Protein AF-0000000067715479 (afdb_homodimer)

Radius of gyration: 18.57 Å; Cα contacts (8 Å, |Δi|>4): 507; chains: 2; bounding box: 42×47×39 Å

Foldseek 3Di:
DKWKKKKKKKWKAFPPCQVVLVVLLVVLVVVQCVDPQKDWDDKDPGWDFDDCDPPNVVRQVVQCVLVVNDGRPRITMTIMIIMMMGRDVVCVVVSQVSNQQAPPVDSHGNIRMHMDMDIDDDD/DKWKKKKKKKWKAFPPCQVVLVVLLVVLVVVQCVDPQKDWDDKDPGWDFDDCDPPNVVRQVVQCVLVVNDGRPRITMTIMIIMMMGRDVVCVVVSQVSNQQAPVPDSHGNIRMHMDMDIDDDD

Sequence (246 aa):
MRKTYVFLTQFIVEKGNESNAYNRYRERVQNLLALDGVDVISVSKNLQQAEKAYGWESLSDQYQMEHDGKYPENHILCDVYTVVVLNDIEKFEEAAELLIMDDRDVSVDAFPSRVDAFEQVLFMRKTYVFLTQFIVEKGNESNAYNRYRERVQNLLALDGVDVISVSKNLQQAEKAYGWESLSDQYQMEHDGKYPENHILCDVYTVVVLNDIEKFEEAAELLIMDDRDVSVDAFPSRVDAFEQVLF

Organism: Corynebacterium glutamicum (strain ATCC 13032 / DSM 20300 / JCM 1318 / BCRC 11384 / CCUG 27702 / LMG 3730 / NBRC 12168 / NCIMB 10025 / NRRL B-2784 / 534) (NCBI:txid196627)

Nearest PDB structures (foldseek):
  8ud7-assembly1_1f  TM=6.020E-01  e=3.386E-04  Thermus thermophilus HB8
  6v3b-assembly1_f  TM=5.998E-01  e=4.498E-03  Acinetobacter baumannii AB0057
  3gz7-assembly1_B  TM=5.107E-01  e=2.861E-03  Bordetella bronchiseptica
  8ie2-assembly1_E  TM=4.617E-01  e=2.750E-02  Lactiplantibacillus plantarum WCFS1
  6nf8-assembly1_J  TM=3.425E-01  e=7.254E-02  Bos taurus

Solvent-accessible surface area (backbone atoms only — not comparable to full-atom values): 12840 Å² total; per-residue (Å²): 97,74,45,37,30,44,33,41,30,36,31,40,38,51,72,88,43,59,65,61,53,46,52,52,49,53,51,30,51,52,56,43,52,68,38,84,53,40,43,54,53,28,32,40,68,55,77,34,80,42,69,82,26,64,60,40,63,63,36,43,50,53,44,12,70,60,48,82,62,46,73,66,79,63,42,40,37,30,38,38,44,34,34,35,35,28,52,39,62,86,44,50,65,59,53,51,57,46,59,37,60,46,43,84,87,41,89,60,51,78,23,39,48,46,69,48,74,41,54,38,35,79,98,98,73,44,38,30,45,33,41,29,36,30,40,37,51,70,89,42,59,65,60,54,46,52,52,48,52,51,30,53,53,56,44,52,70,38,84,52,38,44,57,54,28,32,39,70,55,75,34,79,42,68,84,25,64,59,41,64,63,36,44,50,53,43,13,70,61,48,82,62,46,72,66,80,61,42,43,36,31,38,39,46,34,35,34,35,28,50,37,60,86,44,49,65,59,51,51,57,46,58,37,60,43,46,85,87,41,89,59,51,79,23,36,49,44,69,47,76,41,53,38,36,79,99

Secondary structure (DSSP, 8-state):
--EEEEEEEEEEEETT-HHHHHHHHHHHHHHHHTSTTEEEEEEESS-EEE-S-TTHHHHHHHHHHHTTT---TTEEEEEEEEEEEESSGGGHHHHHHHT----TTSSS-SS-EEEEEEEEEE-/--EEEEEEEEEEEETT-HHHHHHHHHHHHHHHHTSTTEEEEEEESS-EEE-S-TTHHHHHHHHHHHTTT---TTEEEEEEEEEEEESSGGGHHHHHHHT----TTSSS-SS-EEEEEEEEEE-

Structure (mmCIF, N/CA/C/O backbone):
data_AF-0000000067715479-model_v1
#
loop_
_entity.id
_entity.type
_entity.pdbx_description
1 polymer 'Uncharacterized protein'
#
loop_
_atom_site.group_PDB
_atom_site.id
_atom_site.type_symbol
_atom_site.label_atom_id
_atom_site.label_alt_id
_atom_site.label_comp_id
_atom_site.label_asym_id
_atom_site.label_entity_id
_atom_site.label_seq_id
_atom_site.pdbx_PDB_ins_code
_atom_site.Cartn_x
_atom_site.Cartn_y
_atom_site.Cartn_z
_atom_site.occupancy
_atom_site.B_iso_or_equiv
_atom_site.auth_seq_id
_atom_site.auth_comp_id
_atom_site.auth_asym_id
_atom_site.auth_atom_id
_atom_site.pdbx_PDB_model_num
ATOM 1 N N . MET A 1 1 ? 19.891 -0.566 13.742 1 80.12 1 MET A N 1
ATOM 2 C CA . MET A 1 1 ? 20.094 -1.279 12.484 1 80.12 1 MET A CA 1
ATOM 3 C C . MET A 1 1 ? 19.266 -0.653 11.367 1 80.12 1 MET A C 1
ATOM 5 O O . MET A 1 1 ? 18.188 -0.106 11.609 1 80.12 1 MET A O 1
ATOM 9 N N . ARG A 1 2 ? 19.719 -0.583 10.211 1 90.44 2 ARG A N 1
ATOM 10 C CA . ARG A 1 2 ? 19.141 0.036 9.023 1 90.44 2 ARG A CA 1
ATOM 11 C C . ARG A 1 2 ? 17.969 -0.788 8.5 1 90.44 2 ARG A C 1
ATOM 13 O O . ARG A 1 2 ? 18.109 -1.988 8.258 1 90.44 2 ARG A O 1
ATOM 20 N N . LYS A 1 3 ? 16.766 -0.219 8.461 1 94.38 3 LYS A N 1
ATOM 21 C CA . LYS A 1 3 ? 15.562 -0.896 7.977 1 94.38 3 LYS A CA 1
ATOM 22 C C . LYS A 1 3 ? 14.836 -0.045 6.938 1 94.38 3 LYS A C 1
ATOM 24 O O . LYS A 1 3 ? 14.82 1.185 7.035 1 94.38 3 LYS A O 1
ATOM 29 N N . THR A 1 4 ? 14.273 -0.74 5.984 1 95.56 4 THR A N 1
ATOM 30 C CA . THR A 1 4 ? 13.461 -0.086 4.965 1 95.56 4 THR A CA 1
ATOM 31 C C . THR A 1 4 ? 11.977 -0.347 5.211 1 95.56 4 THR A C 1
ATOM 33 O O . THR A 1 4 ? 11.586 -1.466 5.547 1 95.56 4 THR A O 1
ATOM 36 N N . TYR A 1 5 ? 11.164 0.7 5.086 1 97.06 5 TYR A N 1
ATOM 37 C CA . TYR A 1 5 ? 9.727 0.599 5.262 1 97.06 5 TYR A CA 1
ATOM 38 C C . TYR A 1 5 ? 8.984 1.223 4.082 1 97.06 5 TYR A C 1
ATOM 40 O O . TYR A 1 5 ? 9.453 2.207 3.502 1 97.06 5 TYR A O 1
ATOM 48 N N . VAL A 1 6 ? 7.93 0.624 3.691 1 97.31 6 VAL A N 1
ATOM 49 C CA . VAL A 1 6 ? 6.891 1.333 2.949 1 97.31 6 VAL A CA 1
ATOM 50 C C . VAL A 1 6 ? 5.816 1.834 3.91 1 97.31 6 VAL A C 1
ATOM 52 O O . VAL A 1 6 ? 5.145 1.038 4.57 1 97.31 6 VAL A O 1
ATOM 55 N N . PHE A 1 7 ? 5.699 3.15 3.998 1 97.12 7 PHE A N 1
ATOM 56 C CA . PHE A 1 7 ? 4.613 3.744 4.77 1 97.12 7 PHE A CA 1
ATOM 57 C C . PHE A 1 7 ? 3.402 4.008 3.881 1 97.12 7 PHE A C 1
ATOM 59 O O . PHE A 1 7 ? 3.531 4.59 2.801 1 97.12 7 PHE A O 1
ATOM 66 N N . LEU A 1 8 ? 2.281 3.551 4.309 1 95.19 8 LEU A N 1
ATOM 67 C CA . LEU A 1 8 ? 1.002 3.91 3.709 1 95.19 8 LEU A CA 1
ATOM 68 C C . LEU A 1 8 ? 0.268 4.934 4.566 1 95.19 8 LEU A C 1
ATOM 70 O O . LEU A 1 8 ? -0.103 4.645 5.707 1 95.19 8 LEU A O 1
ATOM 74 N N . THR A 1 9 ? 0.133 6.133 4.07 1 94.31 9 THR A N 1
ATOM 75 C CA . THR A 1 9 ? -0.728 7.129 4.695 1 94.31 9 THR A CA 1
ATOM 76 C C . THR A 1 9 ? -2.09 7.176 4.008 1 94.31 9 THR A C 1
ATOM 78 O O . THR A 1 9 ? -2.174 7.391 2.797 1 94.31 9 THR A O 1
ATOM 81 N N . GLN A 1 10 ? -3.057 6.949 4.789 1 92.75 10 GLN A N 1
ATOM 82 C CA . GLN A 1 10 ? -4.434 7.059 4.316 1 92.75 10 GLN A CA 1
ATOM 83 C C . GLN A 1 10 ? -5.148 8.234 4.969 1 92.75 10 GLN A C 1
ATOM 85 O O . GLN A 1 10 ? -4.992 8.477 6.168 1 92.75 10 GLN A O 1
ATOM 90 N N . PHE A 1 11 ? -5.902 8.977 4.152 1 92.19 11 PHE A N 1
ATOM 91 C CA . PHE A 1 11 ? -6.664 10.086 4.723 1 92.19 11 PHE A CA 1
ATOM 92 C C . PHE A 1 11 ? -7.852 10.438 3.836 1 92.19 11 PHE A C 1
ATOM 94 O O . PHE A 1 11 ? -7.902 10.039 2.67 1 92.19 11 PHE A O 1
ATOM 101 N N . ILE A 1 12 ? -8.797 11.023 4.375 1 92.38 12 ILE A N 1
ATOM 102 C CA . ILE A 1 12 ? -9.961 11.445 3.607 1 92.38 12 ILE A CA 1
ATOM 103 C C . ILE A 1 12 ? -9.852 12.938 3.295 1 92.38 12 ILE A C 1
ATOM 105 O O . ILE A 1 12 ? -9.367 13.719 4.117 1 92.38 12 ILE A O 1
ATOM 109 N N . VAL A 1 13 ? -10.18 13.234 2.102 1 91.94 13 VAL A N 1
ATOM 110 C CA . VAL A 1 13 ? -10.07 14.602 1.611 1 91.94 13 VAL A CA 1
ATOM 111 C C . VAL A 1 13 ? -11.352 15 0.889 1 91.94 13 VAL A C 1
ATOM 113 O O . VAL A 1 13 ? -11.969 14.188 0.202 1 91.94 13 VAL A O 1
ATOM 116 N N . GLU A 1 14 ? -11.727 16.219 1.155 1 92.12 14 GLU A N 1
ATOM 117 C CA . GLU A 1 14 ? -12.859 16.734 0.39 1 92.12 14 GLU A CA 1
ATOM 118 C C . GLU A 1 14 ? -12.539 16.797 -1.101 1 92.12 14 GLU A C 1
ATOM 120 O O . GLU A 1 14 ? -11.445 17.203 -1.49 1 92.12 14 GLU A O 1
ATOM 125 N N . LYS A 1 15 ? -13.586 16.312 -1.872 1 92.69 15 LYS A N 1
ATOM 126 C CA . LYS A 1 15 ? -13.406 16.344 -3.32 1 92.69 15 LYS A CA 1
ATOM 127 C C . LYS A 1 15 ? -13.031 17.75 -3.793 1 92.69 15 LYS A C 1
ATOM 129 O O . LYS A 1 15 ? -13.656 18.734 -3.391 1 92.69 15 LYS A O 1
ATOM 134 N N . GLY A 1 16 ? -11.945 17.844 -4.609 1 91.75 16 GLY A N 1
ATOM 135 C CA . GLY A 1 16 ? -11.492 19.141 -5.113 1 91.75 16 GLY A CA 1
ATOM 136 C C . GLY A 1 16 ? -10.305 19.688 -4.348 1 91.75 16 GLY A C 1
ATOM 137 O O . GLY A 1 16 ? -9.664 20.641 -4.793 1 91.75 16 GLY A O 1
ATOM 138 N N . ASN A 1 17 ? -9.969 19.156 -3.211 1 92.38 17 ASN A N 1
ATOM 139 C CA . ASN A 1 17 ? -8.867 19.641 -2.383 1 92.38 17 ASN A CA 1
ATOM 140 C C . ASN A 1 17 ? -7.668 18.703 -2.436 1 92.38 17 ASN A C 1
ATOM 142 O O . ASN A 1 17 ? -6.816 18.734 -1.546 1 92.38 17 ASN A O 1
ATOM 146 N N . GLU A 1 18 ? -7.668 17.766 -3.475 1 92.44 18 GLU A N 1
ATOM 147 C CA . GLU A 1 18 ? -6.645 16.734 -3.553 1 92.44 18 GLU A CA 1
ATOM 148 C C . GLU A 1 18 ? -5.254 17.328 -3.727 1 92.44 18 GLU A C 1
ATOM 150 O O . GLU A 1 18 ? -4.289 16.875 -3.107 1 92.44 18 GLU A O 1
ATOM 155 N N . SER A 1 19 ? -5.258 18.359 -4.473 1 92.31 19 SER A N 1
ATOM 156 C CA . SER A 1 19 ? -3.971 18.984 -4.742 1 92.31 19 SER A CA 1
ATOM 157 C C . SER A 1 19 ? -3.393 19.625 -3.48 1 92.31 19 SER A C 1
ATOM 159 O O . SER A 1 19 ? -2.203 19.469 -3.193 1 92.31 19 SER A O 1
ATOM 161 N N . ASN A 1 20 ? -4.219 20.312 -2.787 1 91.06 20 ASN A N 1
ATOM 162 C CA . ASN A 1 20 ? -3.777 20.922 -1.54 1 91.06 20 ASN A CA 1
ATOM 163 C C . ASN A 1 20 ? -3.332 19.875 -0.524 1 91.06 20 ASN A C 1
ATOM 165 O O . ASN A 1 20 ? -2.32 20.062 0.156 1 91.06 20 ASN A O 1
ATOM 169 N N . ALA A 1 21 ? -4.117 18.844 -0.419 1 91.94 21 ALA A N 1
ATOM 170 C CA . ALA A 1 21 ? -3.781 17.766 0.497 1 91.94 21 ALA A CA 1
ATOM 171 C C . ALA A 1 21 ? -2.422 17.156 0.154 1 91.94 21 ALA A C 1
ATOM 173 O O . ALA A 1 21 ? -1.602 16.922 1.042 1 91.94 21 ALA A O 1
ATOM 174 N N . TYR A 1 22 ? -2.191 17 -1.169 1 94.38 22 TYR A N 1
ATOM 175 C CA . TYR A 1 22 ? -0.93 16.406 -1.595 1 94.38 22 TYR A CA 1
ATOM 176 C C . TYR A 1 22 ? 0.24 17.344 -1.293 1 94.38 22 TYR A C 1
ATOM 178 O O . TYR A 1 22 ? 1.308 16.891 -0.872 1 94.38 22 TYR A O 1
ATOM 186 N N . ASN A 1 23 ? 0.057 18.609 -1.477 1 92.75 23 ASN A N 1
ATOM 187 C CA . ASN A 1 23 ? 1.1 19.562 -1.146 1 92.75 23 ASN A CA 1
ATOM 188 C C . ASN A 1 23 ? 1.443 19.531 0.341 1 92.75 23 ASN A C 1
ATOM 190 O O . ASN A 1 23 ? 2.617 19.594 0.712 1 92.75 23 ASN A O 1
ATOM 194 N N . ARG A 1 24 ? 0.443 19.469 1.062 1 90.56 24 ARG A N 1
ATOM 195 C CA . ARG A 1 24 ? 0.664 19.359 2.5 1 90.56 24 ARG A CA 1
ATOM 196 C C . ARG A 1 24 ? 1.447 18.109 2.85 1 90.56 24 ARG A C 1
ATOM 198 O O . ARG A 1 24 ? 2.346 18.141 3.691 1 90.56 24 ARG A O 1
ATOM 205 N N . TYR A 1 25 ? 1.071 17.062 2.234 1 93.94 25 TYR A N 1
ATOM 206 C CA . TYR A 1 25 ? 1.789 15.812 2.486 1 93.94 25 TYR A CA 1
ATOM 207 C C . TYR A 1 25 ? 3.256 15.945 2.092 1 93.94 25 TYR A C 1
ATOM 209 O O . TYR A 1 25 ? 4.141 15.477 2.812 1 93.94 25 TYR A O 1
ATOM 217 N N . ARG A 1 26 ? 3.523 16.547 0.959 1 92.81 26 ARG A N 1
ATOM 218 C CA . ARG A 1 26 ? 4.895 16.719 0.493 1 92.81 26 ARG A CA 1
ATOM 219 C C . ARG A 1 26 ? 5.707 17.547 1.483 1 92.81 26 ARG A C 1
ATOM 221 O O . ARG A 1 26 ? 6.902 17.312 1.668 1 92.81 26 ARG A O 1
ATOM 228 N N . GLU A 1 27 ? 5.055 18.5 2.062 1 90.69 27 GLU A N 1
ATOM 229 C CA . GLU A 1 27 ? 5.723 19.266 3.104 1 90.69 27 GLU A CA 1
ATOM 230 C C . GLU A 1 27 ? 6.105 18.391 4.289 1 90.69 27 GLU A C 1
ATOM 232 O O . GLU A 1 27 ? 7.184 18.547 4.863 1 90.69 27 GLU A O 1
ATOM 237 N N . ARG A 1 28 ? 5.246 17.516 4.629 1 91.5 28 ARG A N 1
ATOM 238 C CA . ARG A 1 28 ? 5.531 16.594 5.719 1 91.5 28 ARG A CA 1
ATOM 239 C C . ARG A 1 28 ? 6.707 15.688 5.371 1 91.5 28 ARG A C 1
ATOM 241 O O . ARG A 1 28 ? 7.555 15.414 6.223 1 91.5 28 ARG A O 1
ATOM 248 N N . VAL A 1 29 ? 6.727 15.234 4.156 1 94.12 29 VAL A N 1
ATOM 249 C CA . VAL A 1 29 ? 7.84 14.414 3.697 1 94.12 29 VAL A CA 1
ATOM 250 C C . VAL A 1 29 ? 9.141 15.203 3.795 1 94.12 29 VAL A C 1
ATOM 252 O O . VAL A 1 29 ? 10.18 14.656 4.168 1 94.12 29 VAL A O 1
ATOM 255 N N . GLN A 1 30 ? 9.094 16.484 3.523 1 92.81 30 GLN A N 1
ATOM 256 C CA . GLN A 1 30 ? 10.273 17.328 3.656 1 92.81 30 GLN A CA 1
ATOM 257 C C . GLN A 1 30 ? 10.742 17.391 5.109 1 92.81 30 GLN A C 1
ATOM 259 O O . GLN A 1 30 ? 11.945 17.359 5.379 1 92.81 30 GLN A O 1
ATOM 264 N N . ASN A 1 31 ? 9.781 17.484 5.988 1 92.38 31 ASN A N 1
ATOM 265 C CA . ASN A 1 31 ? 10.125 17.469 7.406 1 92.38 31 ASN A CA 1
ATOM 266 C C . ASN A 1 31 ? 10.766 16.141 7.812 1 92.38 31 ASN A C 1
ATOM 268 O O . ASN A 1 31 ? 11.664 16.109 8.648 1 92.38 31 ASN A O 1
ATOM 272 N N . LEU A 1 32 ? 10.227 15.086 7.223 1 93.94 32 LEU A N 1
ATOM 273 C CA . LEU A 1 32 ? 10.773 13.758 7.477 1 93.94 32 LEU A CA 1
ATOM 274 C C . LEU A 1 32 ? 12.227 13.68 7.02 1 93.94 32 LEU A C 1
ATOM 276 O O . LEU A 1 32 ? 13.07 13.102 7.715 1 93.94 32 LEU A O 1
ATOM 280 N N . LEU A 1 33 ? 12.555 14.305 5.93 1 91.44 33 LEU A N 1
ATOM 281 C CA . LEU A 1 33 ? 13.891 14.328 5.352 1 91.44 33 LEU A CA 1
ATOM 282 C C . LEU A 1 33 ? 14.875 15.023 6.285 1 91.44 33 LEU A C 1
ATOM 284 O O . LEU A 1 33 ? 16.078 14.758 6.242 1 91.44 33 LEU A O 1
ATOM 288 N N . ALA A 1 34 ? 14.367 15.914 7.105 1 91.06 34 ALA A N 1
ATOM 289 C CA . ALA A 1 34 ? 15.211 16.719 7.988 1 91.06 34 ALA A CA 1
ATOM 290 C C . ALA A 1 34 ? 15.578 15.938 9.25 1 91.06 34 ALA A C 1
ATOM 292 O O . ALA A 1 34 ? 16.453 16.344 10.008 1 91.06 34 ALA A O 1
ATOM 293 N N . LEU A 1 35 ? 14.891 14.828 9.484 1 92.75 35 LEU A N 1
ATOM 294 C CA . LEU A 1 35 ? 15.156 14.016 10.664 1 92.75 35 LEU A CA 1
ATOM 295 C C . LEU A 1 35 ? 16.469 13.234 10.508 1 92.75 35 LEU A C 1
ATOM 297 O O . LEU A 1 35 ? 16.656 12.555 9.5 1 92.75 35 LEU A O 1
ATOM 301 N N . ASP A 1 36 ? 17.234 13.305 11.477 1 92.25 36 ASP A N 1
ATOM 302 C CA . ASP A 1 36 ? 18.484 12.539 11.445 1 92.25 36 ASP A CA 1
ATOM 303 C C . ASP A 1 36 ? 18.203 11.039 11.453 1 92.25 36 ASP A C 1
ATOM 305 O O . ASP A 1 36 ? 17.328 10.57 12.18 1 92.25 36 ASP A O 1
ATOM 309 N N . GLY A 1 37 ? 18.984 10.344 10.594 1 93.25 37 GLY A N 1
ATOM 310 C CA . GLY A 1 37 ? 18.859 8.898 10.578 1 93.25 37 GLY A CA 1
ATOM 311 C C . GLY A 1 37 ? 17.719 8.406 9.703 1 93.25 37 GLY A C 1
ATOM 312 O O . GLY A 1 37 ? 17.375 7.223 9.719 1 93.25 37 GLY A O 1
ATOM 313 N N . VAL A 1 38 ? 17.047 9.359 9.031 1 94.38 38 VAL A N 1
ATOM 314 C CA . VAL A 1 38 ? 15.945 9.008 8.148 1 94.38 38 VAL A CA 1
ATOM 315 C C . VAL A 1 38 ? 16.281 9.398 6.711 1 94.38 38 VAL A C 1
ATOM 317 O O . VAL A 1 38 ? 16.703 10.523 6.445 1 94.38 38 VAL A O 1
ATOM 320 N N . ASP A 1 39 ? 16.156 8.461 5.754 1 94.44 39 ASP A N 1
ATOM 321 C CA . ASP A 1 39 ? 16.281 8.719 4.32 1 94.44 39 ASP A CA 1
ATOM 322 C C . ASP A 1 39 ? 14.984 8.391 3.588 1 94.44 39 ASP A C 1
ATOM 324 O O . ASP A 1 39 ? 14.5 7.258 3.637 1 94.44 39 ASP A O 1
ATOM 328 N N . VAL A 1 40 ? 14.398 9.406 3.004 1 95.19 40 VAL A N 1
ATOM 329 C CA . VAL A 1 40 ? 13.234 9.164 2.154 1 95.19 40 VAL A CA 1
ATOM 330 C C . VAL A 1 40 ? 13.695 8.812 0.74 1 95.19 40 VAL A C 1
ATOM 332 O O . VAL A 1 40 ? 14.367 9.617 0.084 1 95.19 40 VAL A O 1
ATOM 335 N N . ILE A 1 41 ? 13.289 7.645 0.275 1 93.94 41 ILE A N 1
ATOM 336 C CA . ILE A 1 41 ? 13.727 7.172 -1.034 1 93.94 41 ILE A CA 1
ATOM 337 C C . ILE A 1 41 ? 12.773 7.676 -2.111 1 93.94 41 ILE A C 1
ATOM 339 O O . ILE A 1 41 ? 13.203 8.195 -3.145 1 93.94 41 ILE A O 1
ATOM 343 N N . SER A 1 42 ? 11.547 7.531 -1.829 1 94.31 42 SER A N 1
ATOM 344 C CA . SER A 1 42 ? 10.555 7.906 -2.828 1 94.31 42 SER A CA 1
ATOM 345 C C . SER A 1 42 ? 9.18 8.109 -2.195 1 94.31 42 SER A C 1
ATOM 347 O O . SER A 1 42 ? 8.938 7.648 -1.077 1 94.31 42 SER A O 1
ATOM 349 N N . VAL A 1 43 ? 8.32 8.867 -2.863 1 96.44 43 VAL A N 1
ATOM 350 C CA . VAL A 1 43 ? 6.93 9.109 -2.49 1 96.44 43 VAL A CA 1
ATOM 351 C C . VAL A 1 43 ? 6.035 8.984 -3.721 1 96.44 43 VAL A C 1
ATOM 353 O O . VAL A 1 43 ? 6.477 9.242 -4.844 1 96.44 43 VAL A O 1
ATOM 356 N N . SER A 1 44 ? 4.828 8.586 -3.488 1 96.56 44 SER A N 1
ATOM 357 C CA . SER A 1 44 ? 3.881 8.516 -4.598 1 96.56 44 SER A CA 1
ATOM 358 C C . SER A 1 44 ? 3.865 9.82 -5.391 1 96.56 44 SER A C 1
ATOM 360 O O . SER A 1 44 ? 3.873 10.906 -4.812 1 96.56 44 SER A O 1
ATOM 362 N N . LYS A 1 45 ? 3.766 9.672 -6.672 1 94.19 45 LYS A N 1
ATOM 363 C CA . LYS A 1 45 ? 3.748 10.828 -7.559 1 94.19 45 LYS A CA 1
ATOM 364 C C . LYS A 1 45 ? 2.51 11.688 -7.316 1 94.19 45 LYS A C 1
ATOM 366 O O . LYS A 1 45 ? 2.559 12.914 -7.457 1 94.19 45 LYS A O 1
ATOM 371 N N . ASN A 1 46 ? 1.383 11.023 -7.02 1 89.88 46 ASN A N 1
ATOM 372 C CA . ASN A 1 46 ? 0.115 11.688 -6.719 1 89.88 46 ASN A CA 1
ATOM 373 C C . ASN A 1 46 ? -0.681 10.914 -5.668 1 89.88 46 ASN A C 1
ATOM 375 O O . ASN A 1 46 ? -0.304 9.805 -5.285 1 89.88 46 ASN A O 1
ATOM 379 N N . LEU A 1 47 ? -1.666 11.641 -5.207 1 91 47 LEU A N 1
ATOM 380 C CA . LEU A 1 47 ? -2.613 10.922 -4.367 1 91 47 LEU A CA 1
ATOM 381 C C . LEU A 1 47 ? -3.346 9.852 -5.168 1 91 47 LEU A C 1
ATOM 383 O O . LEU A 1 47 ? -3.693 10.07 -6.332 1 91 47 LEU A O 1
ATOM 387 N N . GLN A 1 48 ? -3.473 8.812 -4.547 1 87.44 48 GLN A N 1
ATOM 388 C CA . GLN A 1 48 ? -4.281 7.758 -5.152 1 87.44 48 GLN A CA 1
ATOM 389 C C . GLN A 1 48 ? -5.637 7.637 -4.461 1 87.44 48 GLN A C 1
ATOM 391 O O . GLN A 1 48 ? -5.703 7.488 -3.238 1 87.44 48 GLN A O 1
ATOM 396 N N . GLN A 1 49 ? -6.598 7.824 -5.316 1 85.62 49 GLN A N 1
ATOM 397 C CA . GLN A 1 49 ? -7.914 7.57 -4.742 1 85.62 49 GLN A CA 1
ATOM 398 C C . GLN A 1 49 ? -8.125 6.082 -4.484 1 85.62 49 GLN A C 1
ATOM 400 O O . GLN A 1 49 ? -7.883 5.254 -5.363 1 85.62 49 GLN A O 1
ATOM 405 N N . ALA A 1 50 ? -8.484 5.898 -3.27 1 80.94 50 ALA A N 1
ATOM 406 C CA . ALA A 1 50 ? -8.719 4.512 -2.869 1 80.94 50 ALA A CA 1
ATOM 407 C C . ALA A 1 50 ? -10.211 4.223 -2.75 1 80.94 50 ALA A C 1
ATOM 409 O O . ALA A 1 50 ? -11.016 5.141 -2.582 1 80.94 50 ALA A O 1
ATOM 410 N N . GLU A 1 51 ? -10.469 3.014 -2.994 1 75.44 51 GLU A N 1
ATOM 411 C CA . GLU A 1 51 ? -11.844 2.594 -2.717 1 75.44 51 GLU A CA 1
ATOM 412 C C . GLU A 1 51 ? -12.156 2.674 -1.226 1 75.44 51 GLU A C 1
ATOM 414 O O . GLU A 1 51 ? -11.305 2.361 -0.391 1 75.44 51 GLU A O 1
ATOM 419 N N . LYS A 1 52 ? -13.383 3.217 -1.01 1 68.88 52 LYS A N 1
ATOM 420 C CA . LYS A 1 52 ? -13.805 3.311 0.385 1 68.88 52 LYS A CA 1
ATOM 421 C C . LYS A 1 52 ? -13.961 1.927 1.009 1 68.88 52 LYS A C 1
ATOM 423 O O . LYS A 1 52 ? -14.938 1.226 0.746 1 68.88 52 LYS A O 1
ATOM 428 N N . ALA A 1 53 ? -12.898 1.496 1.338 1 64.31 53 ALA A N 1
ATOM 429 C CA . ALA A 1 53 ? -12.883 0.179 1.969 1 64.31 53 ALA A CA 1
ATOM 430 C C . ALA A 1 53 ? -12.273 0.245 3.367 1 64.31 53 ALA A C 1
ATOM 432 O O . ALA A 1 53 ? -12.734 1.021 4.211 1 64.31 53 ALA A O 1
ATOM 433 N N . TYR A 1 54 ? -11.07 -0.314 3.438 1 62.94 54 TYR A N 1
ATOM 434 C CA . TYR A 1 54 ? -10.391 -0.372 4.727 1 62.94 54 TYR A CA 1
ATOM 435 C C . TYR A 1 54 ? -9.922 1.012 5.156 1 62.94 54 TYR A C 1
ATOM 437 O O . TYR A 1 54 ? -9.398 1.775 4.344 1 62.94 54 TYR A O 1
ATOM 445 N N . GLY A 1 55 ? -10.297 1.435 6.359 1 76.19 55 GLY A N 1
ATOM 446 C CA . GLY A 1 55 ? -9.852 2.693 6.941 1 76.19 55 GLY A CA 1
ATOM 447 C C . GLY A 1 55 ? -10.914 3.775 6.902 1 76.19 55 GLY A C 1
ATOM 448 O O . GLY A 1 55 ? -10.938 4.66 7.758 1 76.19 55 GLY A O 1
ATOM 449 N N . TRP A 1 56 ? -11.758 3.59 5.781 1 86.44 56 TRP A N 1
ATOM 450 C CA . TRP A 1 56 ? -12.758 4.633 5.598 1 86.44 56 TRP A CA 1
ATOM 451 C C . TRP A 1 56 ? -13.617 4.793 6.848 1 86.44 56 TRP A C 1
ATOM 453 O O . TRP A 1 56 ? -13.844 5.91 7.316 1 86.44 56 TRP A O 1
ATOM 463 N N . GLU A 1 57 ? -14.07 3.652 7.34 1 84.25 57 GLU A N 1
ATOM 464 C CA . GLU A 1 57 ? -14.977 3.709 8.484 1 84.25 57 GLU A CA 1
ATOM 465 C C . GLU A 1 57 ? -14.336 4.434 9.664 1 84.25 57 GLU A C 1
ATOM 467 O O . GLU A 1 57 ? -14.945 5.32 10.258 1 84.25 57 GLU A O 1
ATOM 472 N N . SER A 1 58 ? -13.133 4.02 9.938 1 86.31 58 SER A N 1
ATOM 473 C CA . SER A 1 58 ? -12.43 4.633 11.055 1 86.31 58 SER A CA 1
ATOM 474 C C . SER A 1 58 ? -12.188 6.117 10.812 1 86.31 58 SER A C 1
ATOM 476 O O . SER A 1 58 ? -12.367 6.938 11.711 1 86.31 58 SER A O 1
ATOM 478 N N . LEU A 1 59 ? -11.883 6.457 9.664 1 90.56 59 LEU A N 1
ATOM 479 C CA . LEU A 1 59 ? -11.578 7.844 9.336 1 90.56 59 LEU A CA 1
ATOM 480 C C . LEU A 1 59 ? -12.852 8.68 9.258 1 90.56 59 LEU A C 1
ATOM 482 O O . LEU A 1 59 ? -12.859 9.844 9.672 1 90.56 59 LEU A O 1
ATOM 486 N N . SER A 1 60 ? -13.867 8.062 8.758 1 90.44 60 SER A N 1
ATOM 487 C CA . SER A 1 60 ? -15.164 8.727 8.719 1 90.44 60 SER A CA 1
ATOM 488 C C . SER A 1 60 ? -15.672 9.016 10.125 1 90.44 60 SER A C 1
ATOM 490 O O . SER A 1 60 ? -16.203 10.094 10.391 1 90.44 60 SER A O 1
ATOM 492 N N . ASP A 1 61 ? -15.523 8.031 10.953 1 89.56 61 ASP A N 1
ATOM 493 C CA . ASP A 1 61 ? -15.93 8.211 12.344 1 89.56 61 ASP A CA 1
ATOM 494 C C . ASP A 1 61 ? -15.164 9.367 12.992 1 89.56 61 ASP A C 1
ATOM 496 O O . ASP A 1 61 ? -15.758 10.18 13.703 1 89.56 61 ASP A O 1
ATOM 500 N N . GLN A 1 62 ? -13.883 9.336 12.758 1 86.88 62 GLN A N 1
ATOM 501 C CA . GLN A 1 62 ? -13.062 10.422 13.289 1 86.88 62 GLN A CA 1
ATOM 502 C C . GLN A 1 62 ? -13.539 11.773 12.773 1 86.88 62 GLN A C 1
ATOM 504 O O . GLN A 1 62 ? -13.625 12.742 13.539 1 86.88 62 GLN A O 1
ATOM 509 N N . TYR A 1 63 ? -13.82 11.859 11.531 1 89.12 63 TYR A N 1
ATOM 510 C CA . TYR A 1 63 ? -14.328 13.094 10.938 1 89.12 63 TYR A CA 1
ATOM 511 C C . TYR A 1 63 ? -15.617 13.539 11.617 1 89.12 63 TYR A C 1
ATOM 513 O O . TYR A 1 63 ? -15.781 14.719 11.938 1 89.12 63 TYR A O 1
ATOM 521 N N . GLN A 1 64 ? -16.484 12.594 11.812 1 89.38 64 GLN A N 1
ATOM 522 C CA . GLN A 1 64 ? -17.781 12.898 12.406 1 89.38 64 GLN A CA 1
ATOM 523 C C . GLN A 1 64 ? -17.625 13.414 13.836 1 89.38 64 GLN A C 1
ATOM 525 O O . GLN A 1 64 ? -18.344 14.328 14.258 1 89.38 64 GLN A O 1
ATOM 530 N N . MET A 1 65 ? -16.719 12.844 14.547 1 86.06 65 MET A N 1
ATOM 531 C CA . MET A 1 65 ? -16.453 13.289 15.914 1 86.06 65 MET A CA 1
ATOM 532 C C . MET A 1 65 ? -15.977 14.734 15.93 1 86.06 65 MET A C 1
ATOM 534 O O . MET A 1 65 ? -16.344 15.5 16.828 1 86.06 65 MET A O 1
ATOM 538 N N . GLU A 1 66 ? -15.289 15.109 14.961 1 84.31 66 GLU A N 1
ATOM 539 C CA . GLU A 1 66 ? -14.688 16.438 14.945 1 84.31 66 GLU A CA 1
ATOM 540 C C . GLU A 1 66 ? -15.602 17.453 14.266 1 84.31 66 GLU A C 1
ATOM 542 O O . GLU A 1 66 ? -15.414 18.656 14.406 1 84.31 66 GLU A O 1
ATOM 547 N N . HIS A 1 67 ? -16.547 16.969 13.562 1 86.62 67 HIS A N 1
ATOM 548 C CA . HIS A 1 67 ? -17.422 17.859 12.797 1 86.62 67 HIS A CA 1
ATOM 549 C C . HIS A 1 67 ? -18.875 17.703 13.234 1 86.62 67 HIS A C 1
ATOM 551 O O . HIS A 1 67 ? -19.781 17.672 12.398 1 86.62 67 HIS A O 1
ATOM 557 N N . ASP A 1 68 ? -19.062 17.547 14.414 1 85.75 68 ASP A N 1
ATOM 558 C CA . ASP A 1 68 ? -20.375 17.562 15.055 1 85.75 68 ASP A CA 1
ATOM 559 C C . ASP A 1 68 ? -21.312 16.531 14.414 1 85.75 68 ASP A C 1
ATOM 561 O O . ASP A 1 68 ? -22.469 16.844 14.117 1 85.75 68 ASP A O 1
ATOM 565 N N . GLY A 1 69 ? -20.719 15.383 14.023 1 88.19 69 GLY A N 1
ATOM 566 C CA . GLY A 1 69 ? -21.547 14.281 13.562 1 88.19 69 GLY A CA 1
ATOM 567 C C . GLY A 1 69 ? -21.812 14.32 12.062 1 88.19 69 GLY A C 1
ATOM 568 O O . GLY A 1 69 ? -22.453 13.422 11.523 1 88.19 69 GLY A O 1
ATOM 569 N N . LYS A 1 70 ? -21.359 15.352 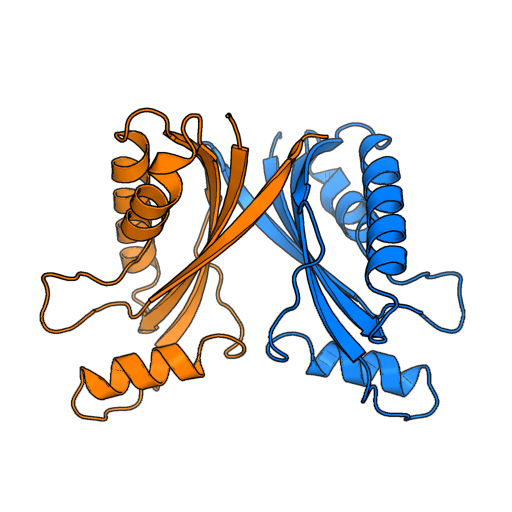11.422 1 90.75 70 LYS A N 1
ATOM 570 C CA . LYS A 1 70 ? -21.562 15.43 9.977 1 90.75 70 LYS A CA 1
ATOM 571 C C . LYS A 1 70 ? -20.797 14.328 9.25 1 90.75 70 LYS A C 1
ATOM 573 O O . LYS A 1 70 ? -19.609 14.125 9.5 1 90.75 70 LYS A O 1
ATOM 578 N N . TYR A 1 71 ? -21.5 13.594 8.352 1 93.25 71 TYR A N 1
ATOM 579 C CA . TYR A 1 71 ? -20.859 12.555 7.551 1 93.25 71 TYR A CA 1
ATOM 580 C C . TYR A 1 71 ? -20.062 13.156 6.402 1 93.25 71 TYR A C 1
ATOM 582 O O . TYR A 1 71 ? -20.5 14.133 5.781 1 93.25 71 TYR A O 1
ATOM 590 N N . PRO A 1 72 ? -18.906 12.602 6.148 1 91.81 72 PRO A N 1
ATOM 591 C CA . PRO A 1 72 ? -18.078 13.141 5.066 1 91.81 72 PRO A CA 1
ATOM 592 C C . PRO A 1 72 ? -18.547 12.688 3.684 1 91.81 72 PRO A C 1
ATOM 594 O O . PRO A 1 72 ? -17.797 12.031 2.955 1 91.81 72 PRO A O 1
ATOM 597 N N . GLU A 1 73 ? -19.625 13.141 3.236 1 91.44 73 GLU A N 1
ATOM 598 C CA . GLU A 1 73 ? -20.266 12.703 2.006 1 91.44 73 GLU A CA 1
ATOM 599 C C . GLU A 1 73 ? -19.453 13.086 0.778 1 91.44 73 GLU A C 1
ATOM 601 O O . GLU A 1 73 ? -19.391 12.336 -0.196 1 91.44 73 GLU A O 1
ATOM 606 N N . ASN A 1 74 ? -18.812 14.203 0.808 1 92.94 74 ASN A N 1
ATOM 607 C CA . ASN A 1 74 ? -18.078 14.703 -0.348 1 92.94 74 ASN A CA 1
ATOM 608 C C . ASN A 1 74 ? -16.594 14.422 -0.235 1 92.94 74 ASN A C 1
ATOM 610 O O . ASN A 1 74 ? -15.773 15.07 -0.895 1 92.94 74 ASN A O 1
ATOM 614 N N . HIS A 1 75 ? -16.266 13.453 0.611 1 92.94 75 HIS A N 1
ATOM 615 C CA . HIS A 1 75 ? -14.859 13.125 0.798 1 92.94 75 HIS A CA 1
ATOM 616 C C . HIS A 1 75 ? -14.492 11.828 0.087 1 92.94 75 HIS A C 1
ATOM 618 O O . HIS A 1 75 ? -15.359 10.984 -0.16 1 92.94 75 HIS A O 1
ATOM 624 N N . ILE A 1 76 ? -13.281 11.773 -0.286 1 92.75 76 ILE A N 1
ATOM 625 C CA . ILE A 1 76 ? -12.727 10.57 -0.877 1 92.75 76 ILE A CA 1
ATOM 626 C C . ILE A 1 76 ? -11.562 10.062 -0.019 1 92.75 76 ILE A C 1
ATOM 628 O O . ILE A 1 76 ? -10.945 10.836 0.717 1 92.75 76 ILE A O 1
ATOM 632 N N . LEU A 1 77 ? -11.359 8.812 -0.083 1 92.81 77 LEU A N 1
ATOM 633 C CA . LEU A 1 77 ? -10.211 8.188 0.572 1 92.81 77 LEU A CA 1
ATOM 634 C C . LEU A 1 77 ? -8.984 8.234 -0.327 1 92.81 77 LEU A C 1
ATOM 636 O O . LEU A 1 77 ? -9.062 7.922 -1.516 1 92.81 77 LEU A O 1
ATOM 640 N N . CYS A 1 7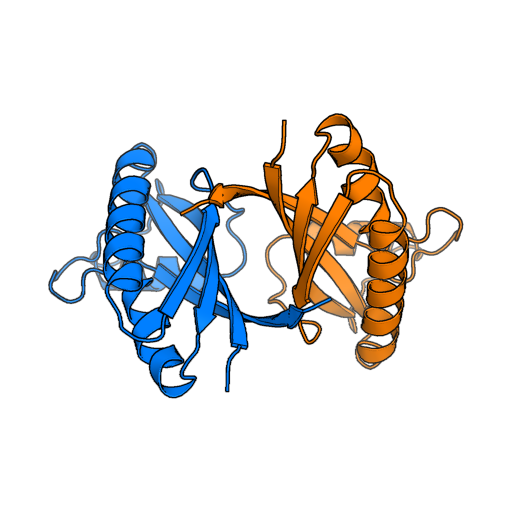8 ? -7.898 8.68 0.208 1 93.31 78 CYS A N 1
ATOM 641 C CA . CYS A 1 78 ? -6.656 8.773 -0.553 1 93.31 78 CYS A CA 1
ATOM 642 C C . CYS A 1 78 ? -5.5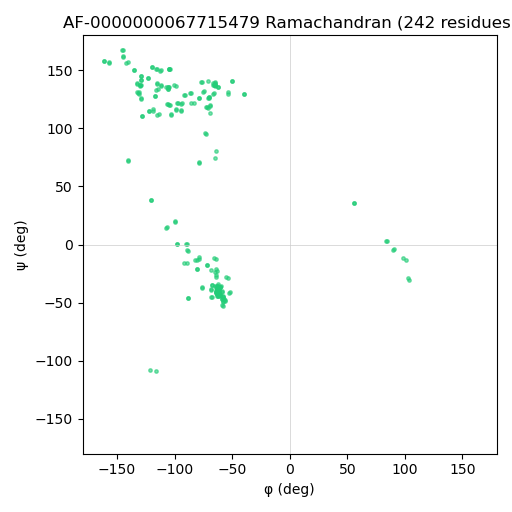39 7.992 0.127 1 93.31 78 CYS A C 1
ATOM 644 O O . CYS A 1 78 ? -5.453 7.965 1.355 1 93.31 78 CYS A O 1
ATOM 646 N N . ASP A 1 79 ? -4.727 7.391 -0.731 1 92.94 79 ASP A N 1
ATOM 647 C CA . ASP A 1 79 ? -3.529 6.68 -0.296 1 92.94 79 ASP A CA 1
ATOM 648 C C . ASP A 1 79 ? -2.266 7.363 -0.818 1 92.94 79 ASP A C 1
ATOM 650 O O . ASP A 1 79 ? -2.232 7.824 -1.96 1 92.94 79 ASP A O 1
ATOM 654 N N . VAL A 1 80 ? -1.312 7.457 -0.006 1 95.69 80 VAL A N 1
ATOM 655 C CA . VAL A 1 80 ? 0.028 7.852 -0.424 1 95.69 80 VAL A CA 1
ATOM 656 C C . VAL A 1 80 ? 1.059 6.883 0.147 1 95.69 80 VAL A C 1
ATOM 658 O O . VAL A 1 80 ? 1.038 6.574 1.342 1 95.69 80 VAL A O 1
ATOM 661 N N . TYR A 1 81 ? 1.906 6.438 -0.732 1 96.44 81 TYR A N 1
ATOM 662 C CA . TYR A 1 81 ? 2.967 5.523 -0.324 1 96.44 81 TYR A CA 1
ATOM 663 C C . TYR A 1 81 ? 4.312 6.238 -0.276 1 96.44 81 TYR A C 1
ATOM 665 O O . TYR A 1 81 ? 4.68 6.953 -1.214 1 96.44 81 TYR A O 1
ATOM 673 N N . THR A 1 82 ? 5.062 6.023 0.804 1 97.56 82 THR A N 1
ATOM 674 C CA . THR A 1 82 ? 6.395 6.598 0.976 1 97.56 82 THR A CA 1
ATOM 675 C C . THR A 1 82 ? 7.402 5.52 1.361 1 97.56 82 THR A C 1
ATOM 677 O O . THR A 1 82 ? 7.191 4.777 2.324 1 97.56 82 THR A O 1
ATOM 680 N N . VAL A 1 83 ? 8.461 5.414 0.624 1 96.81 83 VAL A N 1
ATOM 681 C CA . VAL A 1 83 ? 9.523 4.465 0.924 1 96.81 83 VAL A CA 1
ATOM 682 C C . VAL A 1 83 ? 10.609 5.152 1.751 1 96.81 83 VAL A C 1
ATOM 684 O O . VAL A 1 83 ? 11.203 6.141 1.311 1 96.81 83 VAL A O 1
ATOM 687 N N . VAL A 1 84 ? 10.844 4.609 2.93 1 96.44 84 VAL A N 1
ATOM 688 C CA . VAL A 1 84 ? 11.727 5.262 3.889 1 96.44 84 VAL A CA 1
ATOM 689 C C . VAL A 1 84 ? 12.766 4.266 4.402 1 96.44 84 VAL A C 1
ATOM 691 O O . VAL A 1 84 ? 12.438 3.109 4.68 1 96.44 84 VAL A O 1
ATOM 694 N N . VAL A 1 85 ? 13.992 4.703 4.504 1 95.94 85 VAL A N 1
ATOM 695 C CA . VAL A 1 85 ? 15.055 3.953 5.176 1 95.94 85 VAL A CA 1
ATOM 696 C C . VAL A 1 85 ? 15.344 4.578 6.539 1 95.94 85 VAL A C 1
ATOM 698 O O . VAL A 1 85 ? 15.617 5.777 6.637 1 95.94 85 VAL A O 1
ATOM 701 N N . LEU A 1 86 ? 15.172 3.809 7.535 1 95.94 86 LEU A N 1
ATOM 702 C CA . LEU A 1 86 ? 15.539 4.227 8.883 1 95.94 86 LEU A CA 1
ATOM 703 C C . LEU A 1 86 ? 16.891 3.66 9.281 1 95.94 86 LEU A C 1
ATOM 705 O O . LEU A 1 86 ? 17.062 2.443 9.383 1 95.94 86 LEU A O 1
ATOM 709 N N . ASN A 1 87 ? 17.844 4.527 9.492 1 94.75 87 ASN A N 1
ATOM 710 C CA . ASN A 1 87 ? 19.172 4.113 9.938 1 94.75 87 ASN A CA 1
ATOM 711 C C . ASN A 1 87 ? 19.188 3.855 11.445 1 94.75 87 ASN A C 1
ATOM 713 O O . ASN A 1 87 ? 20.094 3.188 11.945 1 94.75 87 ASN A O 1
ATOM 717 N N . ASP A 1 88 ? 18.234 4.426 12.102 1 90.94 88 ASP A N 1
ATOM 718 C CA . ASP A 1 88 ? 18 4.266 13.531 1 90.94 88 ASP A CA 1
ATOM 719 C C . ASP A 1 88 ? 16.531 3.881 13.797 1 90.94 88 ASP A C 1
ATOM 721 O O . ASP A 1 88 ? 15.641 4.723 13.703 1 90.94 88 ASP A O 1
ATOM 725 N N . ILE A 1 89 ? 16.312 2.662 14.219 1 88.56 89 ILE A N 1
ATOM 726 C CA . ILE A 1 89 ? 14.969 2.119 14.344 1 88.56 89 ILE A CA 1
ATOM 727 C C . ILE A 1 89 ? 14.195 2.902 15.398 1 88.56 89 ILE A C 1
ATOM 729 O O . ILE A 1 89 ? 12.961 2.877 15.414 1 88.56 89 ILE A O 1
ATOM 733 N N . GLU A 1 90 ? 14.852 3.596 16.312 1 91.19 90 GLU A N 1
ATOM 734 C CA . GLU A 1 90 ? 14.195 4.395 17.344 1 91.19 90 GLU A CA 1
ATOM 735 C C . GLU A 1 90 ? 13.438 5.574 16.734 1 91.19 90 GLU A C 1
ATOM 737 O O . GLU A 1 90 ? 12.609 6.195 17.391 1 91.19 90 GLU A O 1
ATOM 742 N N . LYS A 1 91 ? 13.727 5.773 15.461 1 93.69 91 LYS A N 1
ATOM 743 C CA . LYS A 1 91 ? 13.102 6.906 14.789 1 93.69 91 LYS A CA 1
ATOM 744 C C . LYS A 1 91 ? 11.773 6.5 14.148 1 93.69 91 LYS A C 1
ATOM 746 O O . LYS A 1 91 ? 11.078 7.336 13.562 1 93.69 91 LYS A O 1
ATOM 751 N N . PHE A 1 92 ? 11.398 5.277 14.289 1 95.56 92 PHE A N 1
ATOM 752 C CA . PHE A 1 92 ? 10.211 4.746 13.633 1 95.56 92 PHE A CA 1
ATOM 753 C C . PHE A 1 92 ? 8.969 5.535 14.016 1 95.56 92 PHE A C 1
ATOM 755 O O . PHE A 1 92 ? 8.234 6.012 13.156 1 95.56 92 PHE A O 1
ATOM 762 N N . GLU A 1 93 ? 8.773 5.664 15.289 1 94.56 93 GLU A N 1
ATOM 763 C CA . GLU A 1 93 ? 7.578 6.348 15.766 1 94.56 93 GLU A CA 1
ATOM 764 C C . GLU A 1 93 ? 7.555 7.805 15.32 1 94.56 93 GLU A C 1
ATOM 766 O O . GLU A 1 93 ? 6.516 8.32 14.898 1 94.56 93 GLU A O 1
ATOM 771 N N . GLU A 1 94 ? 8.688 8.406 15.43 1 94.25 94 GLU A N 1
ATOM 772 C CA . GLU A 1 94 ? 8.781 9.805 15 1 94.25 94 GLU A CA 1
ATOM 773 C C . GLU A 1 94 ? 8.508 9.945 13.508 1 94.25 94 GLU A C 1
ATOM 775 O O . GLU A 1 94 ? 7.777 10.852 13.094 1 94.25 94 GLU A O 1
ATOM 780 N N . ALA A 1 95 ? 9.055 9.047 12.688 1 94.94 95 ALA A N 1
ATOM 781 C CA . ALA A 1 95 ? 8.828 9.07 11.242 1 94.94 95 ALA A CA 1
ATOM 782 C C . ALA A 1 95 ? 7.352 8.891 10.914 1 94.94 95 ALA A C 1
ATOM 784 O O . ALA A 1 95 ? 6.793 9.625 10.094 1 94.94 95 ALA A O 1
ATOM 785 N N . ALA A 1 96 ? 6.707 7.953 11.609 1 94.75 96 ALA A N 1
ATOM 786 C CA . ALA A 1 96 ? 5.293 7.68 11.375 1 94.75 96 ALA A CA 1
ATOM 787 C C . ALA A 1 96 ? 4.434 8.891 11.742 1 94.75 96 ALA A C 1
ATOM 789 O O . ALA A 1 96 ? 3.498 9.234 11.023 1 94.75 96 ALA A O 1
ATOM 790 N N . GLU A 1 97 ? 4.781 9.516 12.836 1 92.19 97 GLU A N 1
ATOM 791 C CA . GLU A 1 97 ? 4.023 10.68 13.305 1 92.19 97 GLU A CA 1
ATOM 792 C C . GLU A 1 97 ? 4.102 11.828 12.305 1 92.19 97 GLU A C 1
ATOM 794 O O . GLU A 1 97 ? 3.109 12.516 12.07 1 92.19 97 GLU A O 1
ATOM 799 N N . LEU A 1 98 ? 5.223 11.977 11.672 1 93.25 98 LEU A N 1
ATOM 800 C CA . LEU A 1 98 ? 5.422 13.078 10.727 1 93.25 98 LEU A CA 1
ATOM 801 C C . LEU A 1 98 ? 4.621 12.844 9.453 1 93.25 98 LEU A C 1
ATOM 803 O O . LEU A 1 98 ? 4.379 13.781 8.688 1 93.25 98 LEU A O 1
ATOM 807 N N . LEU A 1 99 ? 4.184 11.586 9.211 1 94.5 99 LEU A N 1
ATOM 808 C CA . LEU A 1 99 ? 3.463 11.273 7.98 1 94.5 99 LEU A CA 1
ATOM 809 C C . LEU A 1 99 ? 1.957 11.281 8.219 1 94.5 99 LEU A C 1
ATOM 811 O O . LEU A 1 99 ? 1.176 11.062 7.289 1 94.5 99 LEU A O 1
ATOM 815 N N . ILE A 1 100 ? 1.54 11.57 9.445 1 91.12 100 ILE A N 1
ATOM 816 C CA . ILE A 1 100 ? 0.124 11.727 9.766 1 91.12 100 ILE A CA 1
ATOM 817 C C . ILE A 1 100 ? -0.354 13.102 9.312 1 91.12 100 ILE A C 1
ATOM 819 O O . ILE A 1 100 ? 0.277 14.117 9.617 1 91.12 100 ILE A O 1
ATOM 823 N N . MET A 1 101 ? -1.384 13.125 8.531 1 88.12 101 MET A N 1
ATOM 824 C CA . MET A 1 101 ? -1.885 14.359 7.93 1 88.12 101 MET A CA 1
ATOM 825 C C . MET A 1 101 ? -2.695 15.164 8.938 1 88.12 101 MET A C 1
ATOM 827 O O . MET A 1 101 ? -3.002 16.328 8.695 1 88.12 101 MET A O 1
ATOM 831 N N . ASP A 1 102 ? -2.99 14.516 10.07 1 74.25 102 ASP A N 1
ATOM 832 C CA . ASP A 1 102 ? -3.812 15.234 11.031 1 74.25 102 ASP A CA 1
ATOM 833 C C . ASP A 1 102 ? -3.041 16.406 11.648 1 74.25 102 ASP A C 1
ATOM 835 O O . ASP A 1 102 ? -1.848 16.281 11.93 1 74.25 102 ASP A O 1
ATOM 839 N N . ASP A 1 103 ? -3.521 17.625 11.492 1 60.75 103 ASP A N 1
ATOM 840 C CA . ASP A 1 103 ? -2.922 18.766 12.172 1 60.75 103 ASP A CA 1
ATOM 841 C C . ASP A 1 103 ? -3.256 18.766 13.664 1 60.75 103 ASP A C 1
ATOM 843 O O . ASP A 1 103 ? -4.422 18.891 14.039 1 60.75 103 ASP A O 1
ATOM 847 N N . ARG A 1 104 ? -2.371 18.234 14.484 1 55.81 104 ARG A N 1
ATOM 848 C CA . ARG A 1 104 ? -2.598 18.109 15.914 1 55.81 104 ARG A CA 1
ATOM 849 C C . ARG A 1 104 ? -2.936 19.469 16.531 1 55.81 104 ARG A C 1
ATOM 851 O O . ARG A 1 104 ? -3.588 19.531 17.578 1 55.81 104 ARG A O 1
ATOM 858 N N . ASP A 1 105 ? -2.447 20.406 15.914 1 53.44 105 ASP A N 1
ATOM 859 C CA . ASP A 1 105 ? -2.588 21.703 16.578 1 53.44 105 ASP A CA 1
ATOM 860 C C . ASP A 1 105 ? -3.883 22.391 16.172 1 53.44 105 ASP A C 1
ATOM 862 O O . ASP A 1 105 ? -4.133 23.531 16.562 1 53.44 105 ASP A O 1
ATOM 866 N N . VAL A 1 106 ? -4.523 21.672 15.227 1 54.59 106 VAL A N 1
ATOM 867 C CA . VAL A 1 106 ? -5.746 22.359 14.812 1 54.59 106 VAL A CA 1
ATOM 868 C C . VAL A 1 106 ? -6.965 21.625 15.352 1 54.59 106 VAL A C 1
ATOM 870 O O . VAL A 1 106 ? -6.922 20.406 15.547 1 54.59 106 VAL A O 1
ATOM 873 N N . SER A 1 107 ? -7.996 22.344 15.914 1 48.72 107 SER A N 1
ATOM 874 C CA . SER A 1 107 ? -9.227 21.812 16.469 1 48.72 107 SER A CA 1
ATOM 875 C C . SER A 1 107 ? -9.938 20.891 15.477 1 48.72 107 SER A C 1
ATOM 877 O O . SER A 1 107 ? -10.586 19.922 15.875 1 48.72 107 SER A O 1
ATOM 879 N N . VAL A 1 108 ? -9.953 21.328 14.203 1 47.66 108 VAL A N 1
ATOM 880 C CA . VAL A 1 108 ? -10.602 20.516 13.18 1 47.66 108 VAL A CA 1
ATOM 881 C C . VAL A 1 108 ? -9.562 20 12.188 1 47.66 108 VAL A C 1
ATOM 883 O O . VAL A 1 108 ? -8.883 20.781 11.523 1 47.66 108 VAL A O 1
ATOM 886 N N . ASP A 1 109 ? -9.422 18.688 12.273 1 62.53 109 ASP A N 1
ATOM 887 C CA . ASP A 1 109 ? -8.469 18.078 11.344 1 62.53 109 ASP A CA 1
ATOM 888 C C . ASP A 1 109 ? -9.008 18.094 9.914 1 62.53 109 ASP A C 1
ATOM 890 O O . ASP A 1 109 ? -10.125 17.641 9.664 1 62.53 109 ASP A O 1
ATOM 894 N N . ALA A 1 110 ? -8.312 18.781 9.102 1 73.19 110 ALA A N 1
ATOM 895 C CA . ALA A 1 110 ? -8.75 18.875 7.711 1 73.19 110 ALA A CA 1
ATOM 896 C C . ALA A 1 110 ? -8.617 17.531 7.004 1 73.19 110 ALA A C 1
ATOM 898 O O . ALA A 1 110 ? -9.375 17.234 6.074 1 73.19 110 ALA A O 1
ATOM 899 N N . PHE A 1 111 ? -7.73 16.672 7.574 1 84.75 111 PHE A N 1
ATOM 900 C CA . PHE A 1 111 ? -7.5 15.414 6.871 1 84.75 111 PHE A CA 1
ATOM 901 C C . PHE A 1 111 ? -7.363 14.258 7.855 1 84.75 111 PHE A C 1
ATOM 903 O O . PHE A 1 111 ? -6.254 13.781 8.109 1 84.75 111 PHE A O 1
ATOM 910 N N . PRO A 1 112 ? -8.492 13.844 8.484 1 88.31 112 PRO A N 1
ATOM 911 C CA . PRO A 1 112 ? -8.344 12.602 9.242 1 88.31 112 PRO A CA 1
ATOM 912 C C . PRO A 1 112 ? -7.48 11.57 8.516 1 88.31 112 PRO A C 1
ATOM 914 O O . PRO A 1 112 ? -7.637 11.375 7.309 1 88.31 112 PRO A O 1
ATOM 917 N N . SER A 1 113 ? -6.504 11.07 9.281 1 91.62 113 SER A N 1
ATOM 918 C CA . SER A 1 113 ? -5.531 10.219 8.594 1 91.62 113 SER A CA 1
ATOM 919 C C . SER A 1 113 ? -5.059 9.086 9.5 1 91.62 113 SER A C 1
ATOM 921 O O . SER A 1 113 ? -5.305 9.102 10.703 1 91.62 113 SER A O 1
ATOM 923 N N . ARG A 1 114 ? -4.496 8.07 8.898 1 91 114 ARG A N 1
ATOM 924 C CA . ARG A 1 114 ? -3.811 6.961 9.555 1 91 114 ARG A CA 1
ATOM 925 C C . ARG A 1 114 ? -2.568 6.547 8.773 1 91 114 ARG A C 1
ATOM 927 O O . ARG A 1 114 ? -2.477 6.789 7.566 1 91 114 ARG A O 1
ATOM 934 N N . VAL A 1 115 ? -1.709 5.941 9.531 1 93.19 115 VAL A N 1
ATOM 935 C CA . VAL A 1 115 ? -0.455 5.527 8.906 1 93.19 115 VAL A CA 1
ATOM 936 C C . VAL A 1 115 ? -0.164 4.07 9.258 1 93.19 115 VAL A C 1
ATOM 938 O O . VAL A 1 115 ? -0.256 3.674 10.422 1 93.19 115 VAL A O 1
ATOM 941 N N . ASP A 1 116 ? 0.134 3.285 8.234 1 92.5 116 ASP A N 1
ATOM 942 C CA . ASP A 1 116 ? 0.652 1.928 8.383 1 92.5 116 ASP A CA 1
ATOM 943 C C . ASP A 1 116 ? 2.07 1.815 7.832 1 92.5 116 ASP A C 1
ATOM 945 O O . ASP A 1 116 ? 2.471 2.604 6.973 1 92.5 116 ASP A O 1
ATOM 949 N N . ALA A 1 117 ? 2.744 0.928 8.414 1 95.31 117 ALA A N 1
ATOM 950 C CA . ALA A 1 117 ? 4.121 0.713 7.973 1 95.31 117 ALA A CA 1
ATOM 951 C C . ALA A 1 117 ? 4.387 -0.767 7.711 1 95.31 117 ALA A C 1
ATOM 953 O O . ALA A 1 117 ? 3.98 -1.626 8.5 1 95.31 117 ALA A O 1
ATOM 954 N N . PHE A 1 118 ? 5.051 -1.002 6.637 1 94.62 118 PHE A N 1
ATOM 955 C CA . PHE A 1 118 ? 5.387 -2.363 6.234 1 94.62 118 PHE A CA 1
ATOM 956 C C . PHE A 1 118 ? 6.895 -2.529 6.094 1 94.62 118 PHE A C 1
ATOM 958 O O . PHE A 1 118 ? 7.508 -1.942 5.199 1 94.62 118 PHE A O 1
ATOM 965 N N . GLU A 1 119 ? 7.406 -3.338 6.938 1 96.44 119 GLU A N 1
ATOM 966 C CA . GLU A 1 119 ? 8.844 -3.578 6.875 1 96.44 119 GLU A CA 1
ATOM 967 C C . GLU A 1 119 ? 9.234 -4.305 5.59 1 96.44 119 GLU A C 1
ATOM 969 O O . GLU A 1 119 ? 8.531 -5.227 5.16 1 96.44 119 GLU A O 1
ATOM 974 N N . GLN A 1 120 ? 10.32 -3.83 5.035 1 96.5 120 GLN A N 1
ATOM 975 C CA . GLN A 1 120 ? 10.812 -4.383 3.775 1 96.5 120 GLN A CA 1
ATOM 976 C C . GLN A 1 120 ? 12.125 -5.137 3.977 1 96.5 120 GLN A C 1
ATOM 978 O O . GLN A 1 120 ? 12.891 -4.824 4.895 1 96.5 120 GLN A O 1
ATOM 983 N N . VAL A 1 121 ? 12.305 -6.055 3.193 1 93.06 121 VAL A N 1
ATOM 984 C CA . VAL A 1 121 ? 13.609 -6.703 3.086 1 93.06 121 VAL A CA 1
ATOM 985 C C . VAL A 1 121 ? 14.188 -6.477 1.691 1 93.06 121 VAL A C 1
ATOM 987 O O . VAL A 1 121 ? 13.453 -6.496 0.699 1 93.06 121 VAL A O 1
ATOM 990 N N . LEU A 1 122 ? 15.5 -6.086 1.771 1 82.06 122 LEU A N 1
ATOM 991 C CA . LEU A 1 122 ? 16.188 -5.875 0.5 1 82.06 122 LEU A CA 1
ATOM 992 C C . LEU A 1 122 ? 16.312 -7.184 -0.273 1 82.06 122 LEU A C 1
ATOM 994 O O . LEU A 1 122 ? 16.453 -8.25 0.325 1 82.06 122 LEU A O 1
ATOM 998 N N . PHE A 1 123 ? 16.031 -6.961 -1.537 1 73.75 123 PHE A N 1
ATOM 999 C CA . PHE A 1 123 ? 16.172 -8.156 -2.355 1 73.75 123 PHE A CA 1
ATOM 1000 C C . PHE A 1 123 ? 17.516 -8.172 -3.078 1 73.75 123 PHE A C 1
ATOM 1002 O O . PHE A 1 123 ? 18.016 -7.117 -3.473 1 73.75 123 PHE A O 1
ATOM 1009 N N . MET B 1 1 ? 12.391 5.402 -20.016 1 79.75 1 MET B N 1
ATOM 1010 C CA . MET B 1 1 ? 12.805 6.227 -18.891 1 79.75 1 MET B CA 1
ATOM 1011 C C . MET B 1 1 ? 12.688 5.457 -17.578 1 79.75 1 MET B C 1
ATOM 1013 O O . MET B 1 1 ? 11.82 4.59 -17.438 1 79.75 1 MET B O 1
ATOM 1017 N N . ARG B 1 2 ? 13.547 5.605 -16.703 1 90.5 2 ARG B N 1
ATOM 1018 C CA . ARG B 1 2 ? 13.656 4.918 -15.414 1 90.5 2 ARG B CA 1
ATOM 1019 C C . ARG B 1 2 ? 12.578 5.391 -14.445 1 90.5 2 ARG B C 1
ATOM 1021 O O . ARG B 1 2 ? 12.438 6.594 -14.203 1 90.5 2 ARG B O 1
ATOM 1028 N N . LYS B 1 3 ? 11.688 4.488 -14 1 94.25 3 LYS B N 1
ATOM 1029 C CA . LYS B 1 3 ? 10.609 4.812 -13.07 1 94.25 3 LYS B CA 1
ATOM 1030 C C . LYS B 1 3 ? 10.594 3.844 -11.891 1 94.25 3 LYS B C 1
ATOM 1032 O O . LYS B 1 3 ? 10.914 2.662 -12.047 1 94.25 3 LYS B O 1
ATOM 1037 N N . THR B 1 4 ? 10.234 4.398 -10.758 1 95.56 4 THR B N 1
ATOM 1038 C CA . THR B 1 4 ? 10.078 3.592 -9.547 1 95.56 4 THR B CA 1
ATOM 1039 C C . THR B 1 4 ? 8.602 3.391 -9.219 1 95.56 4 THR B C 1
ATOM 1041 O O . THR B 1 4 ? 7.805 4.324 -9.328 1 95.56 4 THR B O 1
ATOM 1044 N N . TYR B 1 5 ? 8.234 2.152 -8.867 1 97 5 TYR B N 1
ATOM 1045 C CA . TYR B 1 5 ? 6.867 1.813 -8.5 1 97 5 TYR B CA 1
ATOM 1046 C C . TYR B 1 5 ? 6.828 1.064 -7.172 1 97 5 TYR B C 1
ATOM 1048 O O . TYR B 1 5 ? 7.738 0.296 -6.855 1 97 5 TYR B O 1
ATOM 1056 N N . VAL B 1 6 ? 5.863 1.347 -6.391 1 97.25 6 VAL B N 1
ATOM 1057 C CA . VAL B 1 6 ? 5.426 0.403 -5.367 1 97.25 6 VAL B CA 1
ATOM 1058 C C . VAL B 1 6 ? 4.273 -0.445 -5.902 1 97.25 6 VAL B C 1
ATOM 1060 O O . VAL B 1 6 ? 3.205 0.08 -6.219 1 97.25 6 VAL B O 1
ATOM 1063 N N . PHE B 1 7 ? 4.523 -1.741 -6.031 1 97.06 7 PHE B N 1
ATOM 1064 C CA . PHE B 1 7 ? 3.457 -2.67 -6.391 1 97.06 7 PHE B CA 1
ATOM 1065 C C . PHE B 1 7 ? 2.783 -3.23 -5.145 1 97.06 7 PHE B C 1
ATOM 1067 O O . PHE B 1 7 ? 3.459 -3.68 -4.215 1 97.06 7 PHE B O 1
ATOM 1074 N N . LEU B 1 8 ? 1.493 -3.152 -5.109 1 95.19 8 LEU B N 1
ATOM 1075 C CA . LEU B 1 8 ? 0.684 -3.844 -4.113 1 95.19 8 LEU B CA 1
ATOM 1076 C C . LEU B 1 8 ? 0.029 -5.086 -4.707 1 95.19 8 LEU B C 1
ATOM 1078 O O . LEU B 1 8 ? -0.799 -4.98 -5.613 1 95.19 8 LEU B O 1
ATOM 1082 N N . THR B 1 9 ? 0.452 -6.234 -4.273 1 94.38 9 THR B N 1
ATOM 1083 C CA . THR B 1 9 ? -0.244 -7.473 -4.602 1 94.38 9 THR B CA 1
ATOM 1084 C C . THR B 1 9 ? -1.186 -7.883 -3.475 1 94.38 9 THR B C 1
ATOM 1086 O O . THR B 1 9 ? -0.756 -8.047 -2.33 1 94.38 9 THR B O 1
ATOM 1089 N N . GLN B 1 10 ? -2.393 -7.988 -3.844 1 92.81 10 GLN B N 1
ATOM 1090 C CA . GLN B 1 10 ? -3.408 -8.469 -2.912 1 92.81 10 GLN B CA 1
ATOM 1091 C C . GLN B 1 10 ? -3.932 -9.836 -3.326 1 92.81 10 GLN B C 1
ATOM 1093 O O . GLN B 1 10 ? -4.164 -10.086 -4.512 1 92.81 10 GLN B O 1
ATOM 1098 N N . PHE B 1 11 ? -4.082 -10.719 -2.338 1 92.31 11 PHE B N 1
ATOM 1099 C CA . PHE B 1 11 ? -4.633 -12.023 -2.658 1 92.31 11 PHE B CA 1
ATOM 1100 C C . PHE B 1 11 ? -5.258 -12.672 -1.426 1 92.31 11 PHE B C 1
ATOM 1102 O O . PHE B 1 11 ? -4.992 -12.25 -0.299 1 92.31 11 PHE B O 1
ATOM 1109 N N . ILE B 1 12 ? -6.125 -13.523 -1.632 1 92.62 12 ILE B N 1
ATOM 1110 C CA . ILE B 1 12 ? -6.754 -14.234 -0.523 1 92.62 12 ILE B CA 1
ATOM 1111 C C . ILE B 1 12 ? -6.105 -15.602 -0.348 1 92.62 12 ILE B C 1
ATOM 1113 O O . ILE B 1 12 ? -5.73 -16.25 -1.329 1 92.62 12 ILE B O 1
ATOM 1117 N N . VAL B 1 13 ? -5.875 -15.906 0.881 1 92.06 13 VAL B N 1
ATOM 1118 C CA . VAL B 1 13 ? -5.191 -17.141 1.232 1 92.06 13 VAL B CA 1
ATOM 1119 C C . VAL B 1 13 ? -5.953 -17.859 2.346 1 92.06 13 VAL B C 1
ATOM 1121 O O . VAL B 1 13 ? -6.496 -17.219 3.246 1 92.06 13 VAL B O 1
ATOM 1124 N N . GLU B 1 14 ? -6.031 -19.156 2.16 1 92.31 14 GLU B N 1
ATOM 1125 C CA . GLU B 1 14 ? -6.605 -19.922 3.254 1 92.31 14 GLU B CA 1
ATOM 1126 C C . GLU B 1 14 ? -5.766 -19.797 4.52 1 92.31 14 GLU B C 1
ATOM 1128 O O . GLU B 1 14 ? -4.535 -19.859 4.465 1 92.31 14 GLU B O 1
ATOM 1133 N N . LYS B 1 15 ? -6.555 -19.594 5.637 1 92.75 15 LYS B N 1
ATOM 1134 C CA . LYS B 1 15 ? -5.855 -19.484 6.914 1 92.75 15 LYS B CA 1
ATOM 1135 C C . LYS B 1 15 ? -4.941 -20.688 7.141 1 92.75 15 LYS B C 1
ATOM 1137 O O . LYS B 1 15 ? -5.348 -21.828 6.934 1 92.75 15 LYS B O 1
ATOM 1142 N N . GLY B 1 16 ? -3.666 -20.422 7.523 1 91.94 16 GLY B N 1
ATOM 1143 C CA . GLY B 1 16 ? -2.703 -21.484 7.754 1 91.94 16 GLY B CA 1
ATOM 1144 C C . GLY B 1 16 ? -1.771 -21.719 6.574 1 91.94 16 GLY B C 1
ATOM 1145 O O . GLY B 1 16 ? -0.763 -22.406 6.699 1 91.94 16 GLY B O 1
ATOM 1146 N N . ASN B 1 17 ? -2.027 -21.172 5.434 1 92.62 17 ASN B N 1
ATOM 1147 C CA . ASN B 1 17 ? -1.216 -21.359 4.238 1 92.62 17 ASN B CA 1
ATOM 1148 C C . ASN B 1 17 ? -0.408 -20.109 3.904 1 92.62 17 ASN B C 1
ATOM 1150 O O . ASN B 1 17 ? 0.03 -19.938 2.766 1 92.62 17 ASN B O 1
ATOM 1154 N N . GLU B 1 18 ? -0.319 -19.141 4.91 1 92.62 18 GLU B N 1
ATOM 1155 C CA . GLU B 1 18 ? 0.311 -17.844 4.672 1 92.62 18 GLU B CA 1
ATOM 1156 C C . GLU B 1 18 ? 1.781 -18.016 4.297 1 92.62 18 GLU B C 1
ATOM 1158 O O . GLU B 1 18 ? 2.275 -17.328 3.396 1 92.62 18 GLU B O 1
ATOM 1163 N N . SER B 1 19 ? 2.352 -18.938 4.938 1 92.56 19 SER B N 1
ATOM 1164 C CA . SER B 1 19 ? 3.773 -19.141 4.684 1 92.56 19 SER B CA 1
ATOM 1165 C C . SER B 1 19 ? 4.012 -19.656 3.266 1 92.56 19 SER B C 1
ATOM 1167 O O . SER B 1 19 ? 4.918 -19.188 2.576 1 92.56 19 SER B O 1
ATOM 1169 N N . ASN B 1 20 ? 3.24 -20.594 2.885 1 91.38 20 ASN B N 1
ATOM 1170 C CA . ASN B 1 20 ? 3.359 -21.125 1.532 1 91.38 20 ASN B CA 1
ATOM 1171 C C . ASN B 1 20 ? 3.078 -20.062 0.482 1 91.38 20 ASN B C 1
ATOM 1173 O O . ASN B 1 20 ? 3.783 -19.969 -0.525 1 91.38 20 ASN B O 1
ATOM 1177 N N . ALA B 1 21 ? 2.047 -19.312 0.736 1 92.19 21 ALA B N 1
ATOM 1178 C CA . ALA B 1 21 ? 1.695 -18.234 -0.181 1 92.19 21 ALA B CA 1
ATOM 1179 C C . ALA B 1 21 ? 2.844 -17.234 -0.322 1 92.19 21 ALA B C 1
ATOM 1181 O O . ALA B 1 21 ? 3.176 -16.812 -1.433 1 92.19 21 ALA B O 1
ATOM 1182 N N . TYR B 1 22 ? 3.484 -16.953 0.829 1 94.44 22 TYR B N 1
ATOM 1183 C CA . TYR B 1 22 ? 4.582 -15.984 0.798 1 94.44 22 TYR B CA 1
ATOM 1184 C C . TYR B 1 22 ? 5.777 -16.547 0.041 1 94.44 22 TYR B C 1
ATOM 1186 O O . TYR B 1 22 ? 6.438 -15.836 -0.715 1 94.44 22 TYR B O 1
ATOM 1194 N N . ASN B 1 23 ? 6.051 -17.812 0.211 1 92.81 23 ASN B N 1
ATOM 1195 C CA . ASN B 1 23 ? 7.137 -18.438 -0.528 1 92.81 23 ASN B CA 1
ATOM 1196 C C . ASN B 1 23 ? 6.891 -18.391 -2.033 1 92.81 23 ASN B C 1
ATOM 1198 O O . ASN B 1 23 ? 7.812 -18.125 -2.809 1 92.81 23 ASN B O 1
ATOM 1202 N N . ARG B 1 24 ? 5.727 -18.672 -2.332 1 90.69 24 ARG B N 1
ATOM 1203 C CA . ARG B 1 24 ? 5.375 -18.594 -3.746 1 90.69 24 ARG B CA 1
ATOM 1204 C C . ARG B 1 24 ? 5.574 -17.188 -4.285 1 90.69 24 ARG B C 1
ATOM 1206 O O . ARG B 1 24 ? 6.074 -17 -5.398 1 90.69 24 ARG B O 1
ATOM 1213 N N . TYR B 1 25 ? 5.148 -16.25 -3.531 1 94 25 TYR B N 1
ATOM 1214 C CA . TYR B 1 25 ? 5.328 -14.867 -3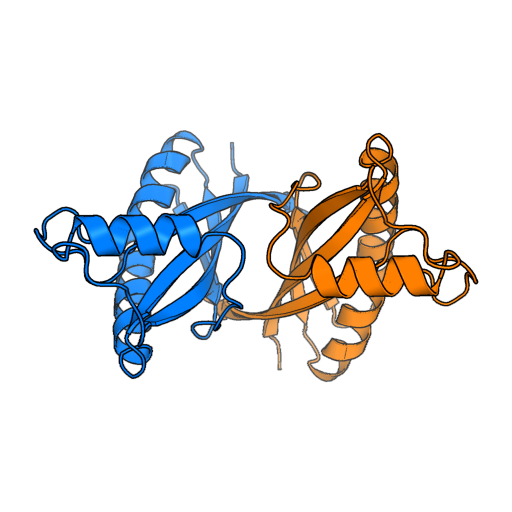.955 1 94 25 TYR B CA 1
ATOM 1215 C C . TYR B 1 25 ? 6.805 -14.531 -4.125 1 94 25 TYR B C 1
ATOM 1217 O O . TYR B 1 25 ? 7.191 -13.875 -5.094 1 94 25 TYR B O 1
ATOM 1225 N N . ARG B 1 26 ? 7.629 -14.977 -3.207 1 92.94 26 ARG B N 1
ATOM 1226 C CA . ARG B 1 26 ? 9.062 -14.711 -3.279 1 92.94 26 ARG B CA 1
ATOM 1227 C C . ARG B 1 26 ? 9.672 -15.328 -4.535 1 92.94 26 ARG B C 1
ATOM 1229 O O . ARG B 1 26 ? 10.594 -14.766 -5.129 1 92.94 26 ARG B O 1
ATOM 1236 N N . GLU B 1 27 ? 9.164 -16.453 -4.898 1 91.12 27 GLU B N 1
ATOM 1237 C CA . GLU B 1 27 ? 9.609 -17.047 -6.152 1 91.12 27 GLU B CA 1
ATOM 1238 C C . GLU B 1 27 ? 9.258 -16.172 -7.348 1 91.12 27 GLU B C 1
ATOM 1240 O O . GLU B 1 27 ? 10.047 -16.031 -8.281 1 91.12 27 GLU B O 1
ATOM 1245 N N . ARG B 1 28 ? 8.117 -15.625 -7.297 1 91.75 28 ARG B N 1
ATOM 1246 C CA . ARG B 1 28 ? 7.699 -14.719 -8.367 1 91.75 28 ARG B CA 1
ATOM 1247 C C . ARG B 1 28 ? 8.602 -13.484 -8.422 1 91.75 28 ARG B C 1
ATOM 1249 O O . ARG B 1 28 ? 8.953 -13.023 -9.508 1 91.75 28 ARG B O 1
ATOM 1256 N N . VAL B 1 29 ? 8.906 -12.977 -7.258 1 94.19 29 VAL B N 1
ATOM 1257 C CA . VAL B 1 29 ? 9.812 -11.836 -7.188 1 94.19 29 VAL B CA 1
ATOM 1258 C C . VAL B 1 29 ? 11.164 -12.211 -7.793 1 94.19 29 VAL B C 1
ATOM 1260 O O . VAL B 1 29 ? 11.797 -11.406 -8.484 1 94.19 29 VAL B O 1
ATOM 1263 N N . GLN B 1 30 ? 11.594 -13.43 -7.602 1 93 30 GLN B N 1
ATOM 1264 C CA . GLN B 1 30 ? 12.836 -13.898 -8.203 1 93 30 GLN B CA 1
ATOM 1265 C C . GLN B 1 30 ? 12.75 -13.906 -9.727 1 93 30 GLN B C 1
ATOM 1267 O O . GLN B 1 30 ? 13.703 -13.539 -10.414 1 93 30 GLN B O 1
ATOM 1272 N N . ASN B 1 31 ? 11.617 -14.336 -10.211 1 92.69 31 ASN B N 1
ATOM 1273 C CA . ASN B 1 31 ? 11.406 -14.297 -11.656 1 92.69 31 ASN B CA 1
ATOM 1274 C C . ASN B 1 31 ? 11.43 -12.867 -12.188 1 92.69 31 ASN B C 1
ATOM 1276 O O . ASN B 1 31 ? 11.914 -12.617 -13.289 1 92.69 31 ASN B O 1
ATOM 1280 N N . LEU B 1 32 ? 10.844 -11.977 -11.375 1 94.06 32 LEU B N 1
ATOM 1281 C CA . LEU B 1 32 ? 10.852 -10.562 -11.742 1 94.06 32 LEU B CA 1
ATOM 1282 C C . LEU B 1 32 ? 12.273 -10.031 -11.844 1 94.06 32 LEU B C 1
ATOM 1284 O O . LEU B 1 32 ? 12.594 -9.273 -12.758 1 94.06 32 LEU B O 1
ATOM 1288 N N . LEU B 1 33 ? 13.141 -10.477 -10.984 1 91.5 33 LEU B N 1
ATOM 1289 C CA . LEU B 1 33 ? 14.539 -10.07 -10.938 1 91.5 33 LEU B CA 1
ATOM 1290 C C . LEU B 1 33 ? 15.266 -10.492 -12.211 1 91.5 33 LEU B C 1
ATOM 1292 O O . LEU B 1 33 ? 16.266 -9.875 -12.602 1 91.5 33 LEU B O 1
ATOM 1296 N N . ALA B 1 34 ? 14.797 -11.547 -12.82 1 91.19 34 ALA B N 1
ATOM 1297 C CA . ALA B 1 34 ? 15.453 -12.109 -13.992 1 91.19 34 ALA B CA 1
ATOM 1298 C C . ALA B 1 34 ? 15.086 -11.328 -15.25 1 91.19 34 ALA B C 1
ATOM 1300 O O . ALA B 1 34 ? 15.711 -11.5 -16.297 1 91.19 34 ALA B O 1
ATOM 1301 N N . LEU B 1 35 ? 14.078 -10.484 -15.164 1 92.69 35 LEU B N 1
ATOM 1302 C CA . LEU B 1 35 ? 13.648 -9.695 -16.312 1 92.69 35 LEU B CA 1
ATOM 1303 C C . LEU B 1 35 ? 14.617 -8.555 -16.578 1 92.69 35 LEU B C 1
ATOM 1305 O O . LEU B 1 35 ? 14.945 -7.785 -15.672 1 92.69 35 LEU B O 1
ATOM 1309 N N . ASP B 1 36 ? 14.992 -8.445 -17.75 1 92.38 36 ASP B N 1
ATOM 1310 C CA . ASP B 1 36 ? 15.875 -7.344 -18.125 1 92.38 36 ASP B CA 1
ATOM 1311 C C . ASP B 1 36 ? 15.18 -5.996 -17.953 1 92.38 36 ASP B C 1
ATOM 1313 O O . ASP B 1 36 ? 14.008 -5.848 -18.297 1 92.38 36 AS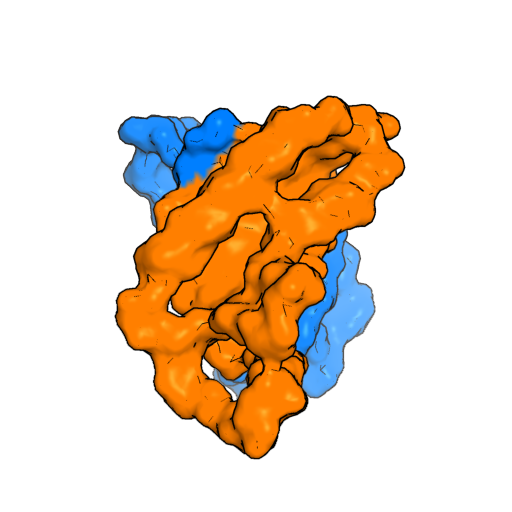P B O 1
ATOM 1317 N N . GLY B 1 37 ? 15.961 -5.055 -17.406 1 93.38 37 GLY B N 1
ATOM 1318 C CA . GLY B 1 37 ? 15.422 -3.711 -17.25 1 93.38 37 GLY B CA 1
ATOM 1319 C C . GLY B 1 37 ? 14.602 -3.535 -15.992 1 93.38 37 GLY B C 1
ATOM 1320 O O . GLY B 1 37 ? 13.945 -2.506 -15.805 1 93.38 37 GLY B O 1
ATOM 1321 N N . VAL B 1 38 ? 14.547 -4.598 -15.188 1 94.5 38 VAL B N 1
ATOM 1322 C CA . VAL B 1 38 ? 13.789 -4.543 -13.945 1 94.5 38 VAL B CA 1
ATOM 1323 C C . VAL B 1 38 ? 14.727 -4.73 -12.75 1 94.5 38 VAL B C 1
ATOM 1325 O O . VAL B 1 38 ? 15.531 -5.664 -12.727 1 94.5 38 VAL B O 1
ATOM 1328 N N . ASP B 1 39 ? 14.695 -3.822 -11.75 1 94.56 39 ASP B N 1
ATOM 1329 C CA . ASP B 1 39 ? 15.414 -3.945 -10.477 1 94.56 39 ASP B CA 1
ATOM 1330 C C . ASP B 1 39 ? 14.438 -3.98 -9.305 1 94.56 39 ASP B C 1
ATOM 1332 O O . ASP B 1 39 ? 13.688 -3.025 -9.078 1 94.56 39 ASP B O 1
ATOM 1336 N N . VAL B 1 40 ? 14.406 -5.105 -8.633 1 95.25 40 VAL B N 1
ATOM 1337 C CA . VAL B 1 40 ? 13.617 -5.176 -7.402 1 95.25 40 VAL B CA 1
ATOM 1338 C C . VAL B 1 40 ? 14.438 -4.625 -6.234 1 95.25 40 VAL B C 1
ATOM 1340 O O . VAL B 1 40 ? 15.508 -5.145 -5.922 1 95.25 40 VAL B O 1
ATOM 1343 N N . ILE B 1 41 ? 13.906 -3.602 -5.586 1 94.06 41 ILE B N 1
ATOM 1344 C CA . ILE B 1 41 ? 14.625 -2.934 -4.504 1 94.06 41 ILE B CA 1
ATOM 1345 C C . ILE B 1 41 ? 14.328 -3.627 -3.178 1 94.06 41 ILE B C 1
ATOM 1347 O O . ILE B 1 41 ? 15.234 -3.904 -2.395 1 94.06 41 ILE B O 1
ATOM 1351 N N . SER B 1 42 ? 13.094 -3.879 -2.982 1 94.75 42 SER B N 1
ATOM 1352 C CA . SER B 1 42 ? 12.688 -4.477 -1.714 1 94.75 42 SER B CA 1
ATOM 1353 C C . SER B 1 42 ? 11.305 -5.109 -1.817 1 94.75 42 SER B C 1
ATOM 1355 O O . SER B 1 42 ? 10.547 -4.812 -2.748 1 94.75 42 SER B O 1
ATOM 1357 N N . VAL B 1 43 ? 11.016 -6.039 -0.929 1 96.62 43 VAL B N 1
ATOM 1358 C CA . VAL B 1 43 ? 9.719 -6.699 -0.788 1 96.62 43 VAL B CA 1
ATOM 1359 C C . VAL B 1 43 ? 9.336 -6.773 0.688 1 96.62 43 VAL B C 1
ATOM 1361 O O . VAL B 1 43 ? 10.203 -6.82 1.561 1 96.62 43 VAL B O 1
ATOM 1364 N N . SER B 1 44 ? 8.062 -6.746 0.938 1 96.69 44 SER B N 1
ATOM 1365 C CA . SER B 1 44 ? 7.609 -6.891 2.316 1 96.69 44 SER B CA 1
ATOM 1366 C C . SER B 1 44 ? 8.25 -8.094 2.988 1 96.69 44 SER B C 1
ATOM 1368 O O . SER B 1 44 ? 8.359 -9.164 2.385 1 96.69 44 SER B O 1
ATOM 1370 N N . LYS B 1 45 ? 8.594 -7.922 4.234 1 94.31 45 LYS B N 1
ATOM 1371 C CA . LYS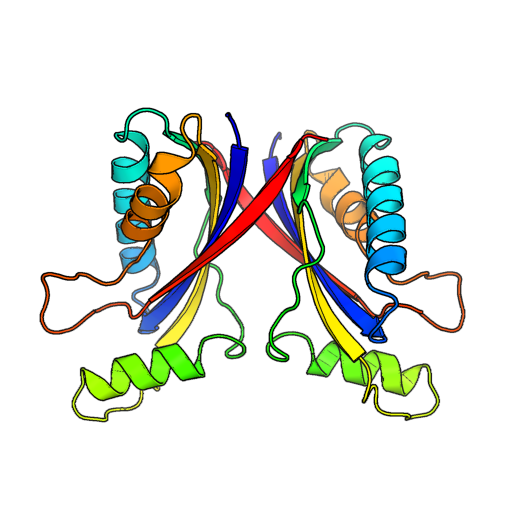 B 1 45 ? 9.242 -8.984 4.996 1 94.31 45 LYS B CA 1
ATOM 1372 C C . LYS B 1 45 ? 8.305 -10.172 5.176 1 94.31 45 LYS B C 1
ATOM 1374 O O . LYS B 1 45 ? 8.75 -11.32 5.223 1 94.31 45 LYS B O 1
ATOM 1379 N N . ASN B 1 46 ? 7.016 -9.891 5.344 1 90 46 ASN B N 1
ATOM 1380 C CA . ASN B 1 46 ? 5.977 -10.906 5.492 1 90 46 ASN B CA 1
ATOM 1381 C C . ASN B 1 46 ? 4.668 -10.469 4.836 1 90 46 ASN B C 1
ATOM 1383 O O . ASN B 1 46 ? 4.543 -9.32 4.398 1 90 46 ASN B O 1
ATOM 1387 N N . LEU B 1 47 ? 3.818 -11.469 4.723 1 91.12 47 LEU B N 1
ATOM 1388 C CA . LEU B 1 47 ? 2.465 -11.102 4.316 1 91.12 47 LEU B CA 1
ATOM 1389 C C . LEU B 1 47 ? 1.793 -10.242 5.383 1 91.12 47 LEU B C 1
ATOM 1391 O O . LEU B 1 47 ? 1.981 -10.477 6.578 1 91.12 47 LEU B O 1
ATOM 1395 N N . GLN B 1 48 ? 1.143 -9.344 4.895 1 87.75 48 GLN B N 1
ATOM 1396 C CA . GLN B 1 48 ? 0.333 -8.531 5.805 1 87.75 48 GLN B CA 1
ATOM 1397 C C . GLN B 1 48 ? -1.15 -8.859 5.656 1 87.75 48 GLN B C 1
ATOM 1399 O O . GLN B 1 48 ? -1.692 -8.82 4.547 1 87.75 48 GLN B O 1
ATOM 1404 N N . GLN B 1 49 ? -1.644 -9.273 6.789 1 86.25 49 GLN B N 1
ATOM 1405 C CA . GLN B 1 49 ? -3.09 -9.453 6.742 1 86.25 49 GLN B CA 1
ATOM 1406 C C . GLN B 1 49 ? -3.811 -8.109 6.656 1 86.25 49 GLN B C 1
ATOM 1408 O O . GLN B 1 49 ? -3.525 -7.195 7.434 1 86.25 49 GLN B O 1
ATOM 1413 N N . ALA B 1 50 ? -4.617 -8.102 5.664 1 81.5 50 ALA B N 1
ATOM 1414 C CA . ALA B 1 50 ? -5.371 -6.875 5.449 1 81.5 50 ALA B CA 1
ATOM 1415 C C . ALA B 1 50 ? -6.824 -7.039 5.883 1 81.5 50 ALA B C 1
ATOM 1417 O O . ALA B 1 50 ? -7.328 -8.164 5.977 1 81.5 50 ALA B O 1
ATOM 1418 N N . GLU B 1 51 ? -7.312 -5.949 6.258 1 75.62 51 GLU B N 1
ATOM 1419 C CA . GLU B 1 51 ? -8.75 -5.965 6.508 1 75.62 51 GLU B CA 1
ATOM 1420 C C . GLU B 1 51 ? -9.531 -6.227 5.223 1 75.62 51 GLU B C 1
ATOM 1422 O O . GLU B 1 51 ? -9.164 -5.73 4.156 1 75.62 51 GLU B O 1
ATOM 1427 N N . LYS B 1 52 ? -10.555 -7.117 5.422 1 69.44 52 LYS B N 1
ATOM 1428 C CA . LYS B 1 52 ? -11.391 -7.426 4.27 1 69.44 52 LYS B CA 1
ATOM 1429 C C . LYS B 1 52 ? -12.164 -6.195 3.799 1 69.44 52 LYS B C 1
ATOM 1431 O O . LYS B 1 52 ? -13.219 -5.871 4.34 1 69.44 52 LYS B O 1
ATOM 1436 N N . ALA B 1 53 ? -11.438 -5.438 3.229 1 64.5 53 ALA B N 1
ATOM 1437 C CA . ALA B 1 53 ? -12.023 -4.211 2.703 1 64.5 53 ALA B CA 1
ATOM 1438 C C . ALA B 1 53 ? -11.93 -4.164 1.182 1 64.5 53 ALA B C 1
ATOM 1440 O O . ALA B 1 53 ? -12.391 -5.082 0.497 1 64.5 53 ALA B O 1
ATOM 1441 N N . TYR B 1 54 ? -11.07 -3.301 0.729 1 64 54 TYR B N 1
ATOM 1442 C CA . TYR B 1 54 ? -10.93 -3.105 -0.709 1 64 54 TYR B CA 1
ATOM 1443 C C . TYR B 1 54 ? -10.289 -4.324 -1.364 1 64 54 TYR B C 1
ATOM 1445 O O . TYR B 1 54 ? -9.32 -4.879 -0.844 1 64 54 TYR B O 1
ATOM 1453 N N . GLY B 1 55 ? -10.953 -4.891 -2.393 1 76.94 55 GLY B N 1
ATOM 1454 C CA . GLY B 1 55 ? -10.43 -6 -3.172 1 76.94 55 GLY B CA 1
ATOM 1455 C C . GLY B 1 55 ? -11.047 -7.332 -2.801 1 76.94 55 GLY B C 1
ATOM 1456 O O . GLY B 1 55 ? -11.117 -8.242 -3.633 1 76.94 55 GLY B O 1
ATOM 1457 N N . TRP B 1 56 ? -11.453 -7.363 -1.483 1 86.94 56 TRP B N 1
ATOM 1458 C CA . TRP B 1 56 ? -11.969 -8.641 -1 1 86.94 56 TRP B CA 1
ATOM 1459 C C . TRP B 1 56 ? -13.125 -9.125 -1.863 1 86.94 56 TRP B C 1
ATOM 1461 O O . TRP B 1 56 ? -13.164 -10.289 -2.275 1 86.94 56 TRP B O 1
ATOM 1471 N N . GLU B 1 57 ? -14.023 -8.211 -2.086 1 84.56 57 GLU B N 1
ATOM 1472 C CA . GLU B 1 57 ? -15.227 -8.602 -2.822 1 84.56 57 GLU B CA 1
ATOM 1473 C C . GLU B 1 57 ? -14.867 -9.172 -4.191 1 84.56 57 GLU B C 1
ATOM 1475 O O . GLU B 1 57 ? -15.367 -10.234 -4.578 1 84.56 57 GLU B O 1
ATOM 1480 N N . SER B 1 58 ? -14.047 -8.438 -4.867 1 86.25 58 SER B N 1
ATOM 1481 C CA . SER B 1 58 ? -13.633 -8.883 -6.195 1 86.25 58 SER B CA 1
ATOM 1482 C C . SER B 1 58 ? -12.898 -10.219 -6.133 1 86.25 58 SER B C 1
ATOM 1484 O O . SER B 1 58 ? -13.141 -11.102 -6.953 1 86.25 58 SER B O 1
ATOM 1486 N N . LEU B 1 59 ? -12.117 -10.383 -5.195 1 90.69 59 LEU B N 1
ATOM 1487 C CA . LEU B 1 59 ? -11.312 -11.602 -5.078 1 90.69 59 LEU B CA 1
ATOM 1488 C C . LEU B 1 59 ? -12.164 -12.766 -4.59 1 90.69 59 LEU B C 1
ATOM 1490 O O . LEU B 1 59 ? -11.977 -13.906 -5.031 1 90.69 59 LEU B O 1
ATOM 1494 N N . SER B 1 60 ? -13.055 -12.438 -3.715 1 90.38 60 SER B N 1
ATOM 1495 C CA . SER B 1 60 ? -13.992 -13.453 -3.244 1 90.38 60 SER B CA 1
ATOM 1496 C C . SER B 1 60 ? -14.859 -13.977 -4.383 1 90.38 60 SER B C 1
ATOM 1498 O O . SER B 1 60 ? -15.109 -15.18 -4.488 1 90.38 60 SER B O 1
ATOM 1500 N N . ASP B 1 61 ? -15.32 -13.047 -5.164 1 89.62 61 ASP B N 1
ATOM 1501 C CA . ASP B 1 61 ? -16.125 -13.422 -6.32 1 89.62 61 ASP B CA 1
ATOM 1502 C C . ASP B 1 61 ? -15.344 -14.336 -7.258 1 89.62 61 ASP B C 1
ATOM 1504 O O . ASP B 1 61 ? -15.875 -15.336 -7.75 1 89.62 61 ASP B O 1
ATOM 1508 N N . GLN B 1 62 ? -14.133 -13.914 -7.5 1 87.19 62 GLN B N 1
ATOM 1509 C CA . GLN B 1 62 ? -13.273 -14.734 -8.344 1 87.19 62 GLN B CA 1
ATOM 1510 C C . GLN B 1 62 ? -13.102 -16.141 -7.766 1 87.19 62 GLN B C 1
ATOM 1512 O O . GLN B 1 62 ? -13.148 -17.125 -8.5 1 87.19 62 GLN B O 1
ATOM 1517 N N . TYR B 1 63 ? -12.867 -16.219 -6.516 1 89.12 63 TYR B N 1
ATOM 1518 C CA . TYR B 1 63 ? -12.734 -17.5 -5.836 1 89.12 63 TYR B CA 1
ATOM 1519 C C . TYR B 1 63 ? -13.977 -18.359 -6.031 1 89.12 63 TYR B C 1
ATOM 1521 O O . TYR B 1 63 ? -13.883 -19.547 -6.336 1 89.12 63 TYR B O 1
ATOM 1529 N N . GLN B 1 64 ? -15.117 -17.719 -5.832 1 89.25 64 GLN B N 1
ATOM 1530 C CA . GLN B 1 64 ? -16.375 -18.438 -5.938 1 89.25 64 GLN B CA 1
ATOM 1531 C C . GLN B 1 64 ? -16.594 -18.969 -7.348 1 89.25 64 GLN B C 1
ATOM 1533 O O . GLN B 1 64 ? -17.094 -20.078 -7.527 1 89.25 64 GLN B O 1
ATOM 1538 N N . MET B 1 65 ? -16.234 -18.219 -8.305 1 86.25 65 MET B N 1
ATOM 1539 C CA . MET B 1 65 ? -16.344 -18.641 -9.695 1 86.25 65 MET B CA 1
ATOM 1540 C C . MET B 1 65 ? -15.516 -19.891 -9.961 1 86.25 65 MET B C 1
ATOM 1542 O O . MET B 1 65 ? -15.938 -20.781 -10.695 1 86.25 65 MET B O 1
ATOM 1546 N N . GLU B 1 66 ? -14.43 -19.969 -9.352 1 84.38 66 GLU B N 1
ATOM 1547 C CA . GLU B 1 66 ? -13.492 -21.062 -9.617 1 84.38 66 GLU B CA 1
ATOM 1548 C C . GLU B 1 66 ? -13.766 -22.266 -8.711 1 84.38 66 GLU B C 1
ATOM 1550 O O . GLU B 1 66 ? -13.289 -23.375 -8.969 1 84.38 66 GLU B O 1
ATOM 1555 N N . HIS B 1 67 ? -14.508 -22.031 -7.684 1 87.06 67 HIS B N 1
ATOM 1556 C CA . HIS B 1 67 ? -14.758 -23.094 -6.707 1 87.06 67 HIS B CA 1
ATOM 1557 C C . HIS B 1 67 ? -16.25 -23.391 -6.586 1 87.06 67 HIS B C 1
ATOM 1559 O O . HIS B 1 67 ? -16.75 -23.594 -5.48 1 87.06 67 HIS B O 1
ATOM 1565 N N . ASP B 1 68 ? -16.875 -23.359 -7.602 1 86.31 68 ASP B N 1
ATOM 1566 C CA . ASP B 1 68 ? -18.25 -23.797 -7.73 1 86.31 68 ASP B CA 1
ATOM 1567 C C . ASP B 1 68 ? -19.156 -23.062 -6.746 1 86.31 68 ASP B C 1
ATOM 1569 O O . ASP B 1 68 ? -20 -23.672 -6.082 1 86.31 68 ASP B O 1
ATOM 1573 N N . GLY B 1 69 ? -18.844 -21.781 -6.52 1 88.38 69 GLY B N 1
ATOM 1574 C CA . GLY B 1 69 ? -19.734 -20.938 -5.738 1 88.38 69 GLY B CA 1
ATOM 1575 C C . GLY B 1 69 ? -19.422 -20.953 -4.254 1 88.38 69 GLY B C 1
ATOM 1576 O O . GLY B 1 69 ? -20.078 -20.25 -3.471 1 88.38 69 GLY B O 1
ATOM 1577 N N . LYS B 1 70 ? -18.484 -21.75 -3.867 1 90.94 70 LYS B N 1
ATOM 1578 C CA . LYS B 1 70 ? -18.141 -21.797 -2.451 1 90.94 70 LYS B CA 1
ATOM 1579 C C . LYS B 1 70 ? -17.516 -20.484 -1.992 1 90.94 70 LYS B C 1
ATOM 1581 O O . LYS B 1 70 ? -16.594 -19.969 -2.629 1 90.94 70 LYS B O 1
ATOM 1586 N N . TYR B 1 71 ? -18.047 -19.922 -0.875 1 93.44 71 TYR B N 1
ATOM 1587 C CA . TYR B 1 71 ? -17.484 -18.703 -0.303 1 93.44 71 TYR B CA 1
ATOM 1588 C C . TYR B 1 71 ? -16.188 -18.984 0.445 1 93.44 71 TYR B C 1
ATOM 1590 O O . TYR B 1 71 ? -16.078 -20 1.132 1 93.44 71 TYR B O 1
ATOM 1598 N N . PRO B 1 72 ? -15.227 -18.109 0.294 1 91.94 72 PRO B N 1
ATOM 1599 C CA . PRO B 1 72 ? -13.953 -18.328 0.98 1 91.94 72 PRO B CA 1
ATOM 1600 C C . PRO B 1 72 ? -14.008 -17.953 2.461 1 91.94 72 PRO B C 1
ATOM 1602 O O . PRO B 1 72 ? -13.289 -17.062 2.91 1 91.94 72 PRO B O 1
ATOM 1605 N N . GLU B 1 73 ? -14.672 -18.703 3.24 1 91.56 73 GLU B N 1
ATOM 1606 C CA . GLU B 1 73 ? -14.945 -18.406 4.645 1 91.56 73 GLU B CA 1
ATOM 1607 C C . GLU B 1 73 ? -13.664 -18.453 5.473 1 91.56 73 GLU B C 1
ATOM 1609 O O . GLU B 1 73 ? -13.492 -17.656 6.402 1 91.56 73 GLU B O 1
ATOM 1614 N N . ASN B 1 74 ? -12.781 -19.312 5.148 1 92.94 74 ASN B N 1
ATOM 1615 C CA . ASN B 1 74 ? -11.57 -19.5 5.938 1 92.94 74 ASN B CA 1
ATOM 1616 C C . ASN B 1 74 ? -10.375 -18.781 5.316 1 92.94 74 ASN B C 1
ATOM 1618 O O . ASN B 1 74 ? -9.227 -19.094 5.617 1 92.94 74 ASN B O 1
ATOM 1622 N N . HIS B 1 75 ? -10.672 -17.828 4.453 1 93.06 75 HIS B N 1
ATOM 1623 C CA . HIS B 1 75 ? -9.594 -17.109 3.789 1 93.06 75 HIS B CA 1
ATOM 1624 C C . HIS B 1 75 ? -9.406 -15.719 4.387 1 93.06 75 HIS B C 1
ATOM 1626 O O . HIS B 1 75 ? -10.336 -15.164 4.977 1 93.06 75 HIS B O 1
ATOM 1632 N N . ILE B 1 76 ? -8.227 -15.289 4.301 1 92.81 76 ILE B N 1
ATOM 1633 C CA . ILE B 1 76 ? -7.871 -13.93 4.711 1 92.81 76 ILE B CA 1
ATOM 1634 C C . ILE B 1 76 ? -7.301 -13.164 3.523 1 92.81 76 ILE B C 1
ATOM 1636 O O . ILE B 1 76 ? -6.801 -13.766 2.568 1 92.81 76 ILE B O 1
ATOM 1640 N N . LEU B 1 77 ? -7.453 -11.914 3.58 1 92.88 77 LEU B N 1
ATOM 1641 C CA . LEU B 1 77 ? -6.852 -11.023 2.59 1 92.88 77 LEU B CA 1
ATOM 1642 C C . LEU B 1 77 ? -5.426 -10.656 2.986 1 92.88 77 LEU B C 1
ATOM 1644 O O . LEU B 1 77 ? -5.164 -10.305 4.141 1 92.88 77 LEU B O 1
ATOM 1648 N N . CYS B 1 78 ? -4.516 -10.797 2.066 1 93.44 78 CYS B N 1
ATOM 1649 C CA . CYS B 1 78 ? -3.117 -10.477 2.328 1 93.44 78 CYS B CA 1
ATOM 1650 C C . CYS B 1 78 ? -2.598 -9.445 1.333 1 93.44 78 CYS B C 1
ATOM 1652 O O . CYS B 1 78 ? -2.971 -9.469 0.159 1 93.44 78 CYS B O 1
ATOM 1654 N N . ASP B 1 79 ? -1.75 -8.594 1.882 1 93.06 79 ASP B N 1
ATOM 1655 C CA . ASP B 1 79 ? -1.054 -7.594 1.08 1 93.06 79 ASP B CA 1
ATOM 1656 C C . ASP B 1 79 ? 0.453 -7.844 1.074 1 93.06 79 ASP B C 1
ATOM 1658 O O . ASP B 1 79 ? 1.029 -8.219 2.098 1 93.06 79 ASP B O 1
ATOM 1662 N N . VAL B 1 80 ? 1.031 -7.68 -0.02 1 95.94 80 VAL B N 1
ATOM 1663 C CA . VAL B 1 80 ? 2.486 -7.641 -0.135 1 95.94 80 VAL B CA 1
ATOM 1664 C C . VAL B 1 80 ? 2.906 -6.441 -0.982 1 95.94 80 VAL B C 1
ATOM 1666 O O . VAL B 1 80 ? 2.361 -6.223 -2.066 1 95.94 80 VAL B O 1
ATOM 1669 N N . TYR B 1 81 ? 3.842 -5.727 -0.447 1 96.5 81 TYR B N 1
ATOM 1670 C CA . TYR B 1 81 ? 4.363 -4.566 -1.158 1 96.5 81 TYR B CA 1
ATOM 1671 C C . TYR B 1 81 ? 5.746 -4.855 -1.731 1 96.5 81 TYR B C 1
ATOM 1673 O O . TYR B 1 81 ? 6.621 -5.371 -1.031 1 96.5 81 TYR B O 1
ATOM 1681 N N . THR B 1 82 ? 5.961 -4.488 -2.994 1 97.62 82 THR B N 1
ATOM 1682 C CA . THR B 1 82 ? 7.242 -4.656 -3.67 1 97.62 82 THR B CA 1
ATOM 1683 C C . THR B 1 82 ? 7.684 -3.354 -4.332 1 97.62 82 THR B C 1
ATOM 1685 O O . THR B 1 82 ? 6.93 -2.762 -5.109 1 97.62 82 THR B O 1
ATOM 1688 N N . VAL B 1 83 ? 8.844 -2.904 -4.023 1 96.81 83 VAL B N 1
ATOM 1689 C CA . VAL B 1 83 ? 9.406 -1.705 -4.633 1 96.81 83 VAL B CA 1
ATOM 1690 C C . VAL B 1 83 ? 10.273 -2.092 -5.832 1 96.81 83 VAL B C 1
ATOM 1692 O O . VAL B 1 83 ? 11.227 -2.854 -5.691 1 96.81 83 VAL B O 1
ATOM 1695 N N . VAL B 1 84 ? 9.898 -1.556 -6.977 1 96.44 84 VAL B N 1
ATOM 1696 C CA . VAL B 1 84 ? 10.531 -1.974 -8.227 1 96.44 84 VAL B CA 1
ATOM 1697 C C . VAL B 1 84 ? 10.969 -0.746 -9.023 1 96.44 84 VAL B C 1
ATOM 1699 O O . VAL B 1 84 ? 10.234 0.243 -9.102 1 96.44 84 VAL B O 1
ATOM 1702 N N . VAL B 1 85 ? 12.148 -0.801 -9.586 1 95.94 85 VAL B N 1
ATOM 1703 C CA . VAL B 1 85 ? 12.617 0.189 -10.547 1 95.94 85 VAL B CA 1
ATOM 1704 C C . VAL B 1 85 ? 12.562 -0.396 -11.961 1 95.94 85 VAL B C 1
ATOM 1706 O O . VAL B 1 85 ? 13.117 -1.464 -12.219 1 95.94 85 VAL B O 1
ATOM 1709 N N . LEU B 1 86 ? 11.82 0.23 -12.773 1 95.94 86 LEU B N 1
ATOM 1710 C CA . LEU B 1 86 ? 11.781 -0.133 -14.188 1 95.94 86 LEU B CA 1
ATOM 1711 C C . LEU B 1 86 ? 12.672 0.787 -15.008 1 95.94 86 LEU B C 1
ATOM 1713 O O . LEU B 1 86 ? 12.43 1.994 -15.078 1 95.94 86 LEU B O 1
ATOM 1717 N N . ASN B 1 87 ? 13.672 0.227 -15.602 1 94.75 87 ASN B N 1
ATOM 1718 C CA . ASN B 1 87 ? 14.555 0.991 -16.469 1 94.75 87 ASN B CA 1
ATOM 1719 C C . ASN B 1 87 ? 13.953 1.182 -17.859 1 94.75 87 ASN B C 1
ATOM 1721 O O . ASN B 1 87 ? 14.367 2.066 -18.609 1 94.75 87 ASN B O 1
ATOM 1725 N N . ASP B 1 88 ? 13.031 0.321 -18.172 1 90.5 88 ASP B N 1
ATOM 1726 C CA . ASP B 1 88 ? 12.25 0.342 -19.406 1 90.5 88 ASP B CA 1
ATOM 1727 C C . ASP B 1 88 ? 10.75 0.261 -19.109 1 90.5 88 ASP B C 1
ATOM 1729 O O . ASP B 1 88 ? 10.242 -0.798 -18.734 1 90.5 88 ASP B O 1
ATOM 1733 N N . ILE B 1 89 ? 10.039 1.332 -19.344 1 88.19 89 ILE B N 1
ATOM 1734 C CA . ILE B 1 89 ? 8.633 1.442 -18.953 1 88.19 89 ILE B CA 1
ATOM 1735 C C . ILE B 1 89 ? 7.809 0.398 -19.703 1 88.19 89 ILE B C 1
ATOM 1737 O O . ILE B 1 89 ? 6.707 0.048 -19.266 1 88.19 89 ILE B O 1
ATOM 1741 N N . GLU B 1 90 ? 8.258 -0.112 -20.844 1 90.81 90 GLU B N 1
ATOM 1742 C CA . GLU B 1 90 ? 7.559 -1.132 -21.609 1 90.81 90 GLU B CA 1
ATOM 1743 C C . GLU B 1 90 ? 7.465 -2.443 -20.828 1 90.81 90 GLU B C 1
ATOM 1745 O O . GLU B 1 90 ? 6.676 -3.322 -21.188 1 90.81 90 GLU B O 1
ATOM 1750 N N . LYS B 1 91 ? 8.242 -2.479 -19.766 1 93.44 91 LYS B N 1
ATOM 1751 C CA . LYS B 1 91 ? 8.273 -3.707 -18.969 1 93.44 91 LYS B CA 1
ATOM 1752 C C . LYS B 1 91 ? 7.207 -3.682 -17.875 1 93.44 91 LYS B C 1
ATOM 1754 O O . LYS B 1 91 ? 7.051 -4.652 -17.141 1 93.44 91 LYS B O 1
ATOM 1759 N N . PHE B 1 92 ? 6.461 -2.652 -17.812 1 95.38 92 PHE B N 1
ATOM 1760 C CA . PHE B 1 92 ? 5.496 -2.459 -16.734 1 95.38 92 PHE B CA 1
ATOM 1761 C C . PHE B 1 92 ? 4.492 -3.604 -16.688 1 95.38 92 PHE B C 1
ATOM 1763 O O . PHE B 1 92 ? 4.293 -4.23 -15.648 1 95.38 92 PHE B O 1
ATOM 1770 N N . GLU B 1 93 ? 3.91 -3.848 -17.812 1 94.38 93 GLU B N 1
ATOM 1771 C CA . GLU B 1 93 ? 2.879 -4.883 -17.875 1 94.38 93 GLU B CA 1
ATOM 1772 C C . GLU B 1 93 ? 3.453 -6.254 -17.531 1 94.38 93 GLU B C 1
ATOM 1774 O O . GLU B 1 93 ? 2.832 -7.023 -16.797 1 94.38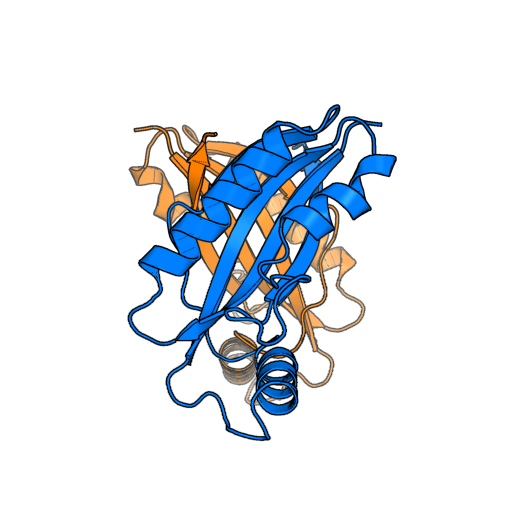 93 GLU B O 1
ATOM 1779 N N . GLU B 1 94 ? 4.582 -6.496 -18.078 1 94.31 94 GLU B N 1
ATOM 1780 C CA . GLU B 1 94 ? 5.23 -7.773 -17.797 1 94.31 94 GLU B CA 1
ATOM 1781 C C . GLU B 1 94 ? 5.562 -7.91 -16.312 1 94.31 94 GLU B C 1
ATOM 1783 O O . GLU B 1 94 ? 5.336 -8.969 -15.719 1 94.31 94 GLU B O 1
ATOM 1788 N N . ALA B 1 95 ? 6.078 -6.848 -15.688 1 94.94 95 ALA B N 1
ATOM 1789 C CA . ALA B 1 95 ? 6.402 -6.859 -14.266 1 94.94 95 ALA B CA 1
ATOM 1790 C C . ALA B 1 95 ? 5.156 -7.102 -13.422 1 94.94 95 ALA B C 1
ATOM 1792 O O . ALA B 1 95 ? 5.172 -7.93 -12.508 1 94.94 95 ALA B O 1
ATOM 1793 N N . ALA B 1 96 ? 4.07 -6.438 -13.773 1 94.75 96 ALA B N 1
ATOM 1794 C CA . ALA B 1 96 ? 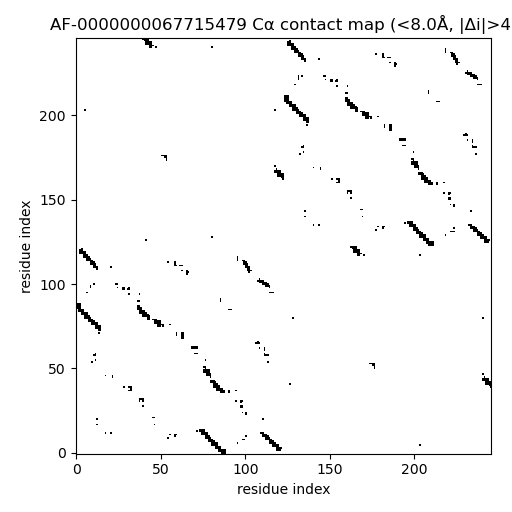2.82 -6.582 -13.031 1 94.75 96 ALA B CA 1
ATOM 1795 C C . ALA B 1 96 ? 2.281 -8.008 -13.141 1 94.75 96 ALA B C 1
ATOM 1797 O O . ALA B 1 96 ? 1.817 -8.578 -12.148 1 94.75 96 ALA B O 1
ATOM 1798 N N . GLU B 1 97 ? 2.381 -8.562 -14.32 1 92.38 97 GLU B N 1
ATOM 1799 C CA . GLU B 1 97 ? 1.886 -9.922 -14.547 1 92.38 97 GLU B CA 1
ATOM 1800 C C . GLU B 1 97 ? 2.65 -10.938 -13.711 1 92.38 97 GLU B C 1
ATOM 1802 O O . GLU B 1 97 ? 2.061 -11.875 -13.172 1 92.38 97 GLU B O 1
ATOM 1807 N N . LEU B 1 98 ? 3.92 -10.719 -13.531 1 93.5 98 LEU B N 1
ATOM 1808 C CA . LEU B 1 98 ? 4.758 -11.656 -12.789 1 93.5 98 LEU B CA 1
ATOM 1809 C C . LEU B 1 98 ? 4.441 -11.594 -11.297 1 93.5 98 LEU B C 1
ATOM 1811 O O . LEU B 1 98 ? 4.785 -12.516 -10.547 1 93.5 98 LEU B O 1
ATOM 1815 N N . LEU B 1 99 ? 3.768 -10.516 -10.844 1 94.5 99 LEU B N 1
ATOM 1816 C CA . LEU B 1 99 ? 3.479 -10.367 -9.422 1 94.5 99 LEU B CA 1
ATOM 1817 C C . LEU B 1 99 ? 2.062 -10.828 -9.102 1 94.5 99 LEU B C 1
ATOM 1819 O O . LEU B 1 99 ? 1.641 -10.797 -7.945 1 94.5 99 LEU B O 1
ATOM 1823 N N . ILE B 1 100 ? 1.342 -11.281 -10.117 1 91.19 100 ILE B N 1
ATOM 1824 C CA . ILE B 1 100 ? 0.019 -11.859 -9.906 1 91.19 100 ILE B CA 1
ATOM 1825 C C . ILE B 1 100 ? 0.159 -13.297 -9.398 1 91.19 100 ILE B C 1
ATOM 1827 O O . ILE B 1 100 ? 0.89 -14.102 -9.977 1 91.19 100 ILE B O 1
ATOM 1831 N N . MET B 1 101 ? -0.469 -13.57 -8.305 1 88.5 101 MET B N 1
ATOM 1832 C CA . MET B 1 101 ? -0.333 -14.859 -7.637 1 88.5 101 MET B CA 1
ATOM 1833 C C . MET B 1 101 ? -1.18 -15.922 -8.32 1 88.5 101 MET B C 1
ATOM 1835 O O . MET B 1 101 ? -1.019 -17.109 -8.062 1 88.5 101 MET B O 1
ATOM 1839 N N . ASP B 1 102 ? -2.059 -15.414 -9.203 1 74.81 102 ASP B N 1
ATOM 1840 C CA . ASP B 1 102 ? -2.93 -16.391 -9.836 1 74.81 102 ASP B CA 1
ATOM 1841 C C . ASP B 1 102 ? -2.143 -17.281 -10.797 1 74.81 102 ASP B C 1
ATOM 1843 O O . ASP B 1 102 ? -1.25 -16.812 -11.5 1 74.81 102 ASP B O 1
ATOM 1847 N N . ASP B 1 103 ? -2.104 -18.578 -10.57 1 60.75 103 ASP B N 1
ATOM 1848 C CA . ASP B 1 103 ? -1.492 -19.516 -11.508 1 60.75 103 ASP B CA 1
ATOM 1849 C C . ASP B 1 103 ? -2.359 -19.688 -12.758 1 60.75 103 ASP B C 1
ATOM 1851 O O . ASP B 1 103 ? -3.49 -20.172 -12.672 1 60.75 103 ASP B O 1
ATOM 1855 N N . ARG B 1 104 ? -2.066 -18.938 -13.812 1 55.44 104 ARG B N 1
ATOM 1856 C CA . ARG B 1 104 ? -2.855 -18.969 -15.039 1 55.44 104 ARG B CA 1
ATOM 1857 C C . ARG B 1 104 ? -2.988 -20.391 -15.562 1 55.44 104 ARG B C 1
ATOM 1859 O O . ARG B 1 104 ? -3.951 -20.719 -16.266 1 55.44 104 ARG B O 1
ATOM 1866 N N . ASP B 1 105 ? -2.018 -21.109 -15.258 1 52.38 105 ASP B N 1
ATOM 1867 C CA . ASP B 1 105 ? -2.018 -22.422 -15.914 1 52.38 105 ASP B CA 1
ATOM 1868 C C . ASP B 1 105 ? -2.791 -23.453 -15.094 1 52.38 105 ASP B C 1
ATOM 1870 O O . ASP B 1 105 ? -2.83 -24.625 -15.445 1 52.38 105 ASP B O 1
ATOM 1874 N N . VAL B 1 106 ? -3.164 -22.922 -13.93 1 53.75 106 VAL B N 1
ATOM 1875 C CA . VAL B 1 106 ? -3.869 -23.938 -13.141 1 53.75 106 VAL B CA 1
ATOM 1876 C C . VAL B 1 106 ? -5.367 -23.641 -13.133 1 53.75 106 VAL B C 1
ATOM 1878 O O . VAL B 1 106 ? -5.77 -22.469 -13.25 1 53.75 106 VAL B O 1
ATOM 1881 N N . SER B 1 107 ? -6.25 -24.656 -13.328 1 47.75 107 SER B N 1
ATOM 1882 C CA . SER B 1 107 ? -7.707 -24.578 -13.352 1 47.75 107 SER B CA 1
ATOM 1883 C C . SER B 1 107 ? -8.242 -23.875 -12.109 1 47.75 107 SER B C 1
ATOM 1885 O O . SER B 1 107 ? -9.258 -23.172 -12.172 1 47.75 107 SER B O 1
ATOM 1887 N N . VAL B 1 108 ? -7.629 -24.203 -10.938 1 46.09 108 VAL B N 1
ATOM 1888 C CA . VAL B 1 108 ? -8.078 -23.562 -9.703 1 46.09 108 VAL B CA 1
ATOM 1889 C C . VAL B 1 108 ? -6.969 -22.703 -9.125 1 46.09 108 VAL B C 1
ATOM 1891 O O . VAL B 1 108 ? -5.887 -23.188 -8.805 1 46.09 108 VAL B O 1
ATOM 1894 N N . ASP B 1 109 ? -7.258 -21.422 -9.203 1 62.09 109 ASP B N 1
ATOM 1895 C CA . ASP B 1 109 ? -6.281 -20.484 -8.648 1 62.09 109 ASP B CA 1
ATOM 1896 C C . ASP B 1 109 ? -6.227 -20.594 -7.129 1 62.09 109 ASP B C 1
ATOM 1898 O O . ASP B 1 109 ? -7.254 -20.469 -6.453 1 62.09 109 ASP B O 1
ATOM 1902 N N . ALA B 1 110 ? -5.117 -21.047 -6.656 1 73.06 110 ALA B N 1
ATOM 1903 C CA . ALA B 1 110 ? -4.965 -21.188 -5.211 1 73.06 110 ALA B CA 1
ATOM 1904 C C . ALA B 1 110 ? -5 -19.844 -4.516 1 73.06 110 ALA B C 1
ATOM 1906 O O . ALA B 1 110 ? -5.434 -19.734 -3.365 1 73.06 110 ALA B O 1
ATOM 1907 N N . PHE B 1 111 ? -4.668 -18.797 -5.289 1 85.19 111 PHE B N 1
ATOM 1908 C CA . PHE B 1 111 ? -4.59 -17.5 -4.641 1 85.19 111 PHE B CA 1
ATOM 1909 C C . PHE B 1 111 ? -5.168 -16.406 -5.543 1 85.19 111 PHE B C 1
ATOM 1911 O O . PHE B 1 111 ? -4.422 -15.641 -6.156 1 85.19 111 PHE B O 1
ATOM 1918 N N . PRO B 1 112 ? -6.516 -16.375 -5.699 1 88.5 112 PRO B N 1
ATOM 1919 C CA . PRO B 1 112 ? -7.02 -15.188 -6.387 1 88.5 112 PRO B CA 1
ATOM 1920 C C . PRO B 1 112 ? -6.297 -13.906 -5.965 1 88.5 112 PRO B C 1
ATOM 1922 O O . PRO B 1 112 ? -6.047 -13.703 -4.773 1 88.5 112 PRO B O 1
ATOM 1925 N N . SER B 1 113 ? -5.863 -13.18 -6.988 1 91.88 113 SER B N 1
ATOM 1926 C CA . SER B 1 113 ? -5.004 -12.047 -6.656 1 91.88 113 SER B CA 1
ATOM 1927 C C . SER B 1 113 ? -5.246 -10.875 -7.598 1 91.88 113 SER B C 1
ATOM 1929 O O . SER B 1 113 ? -5.902 -11.023 -8.633 1 91.88 113 SER B O 1
ATOM 1931 N N . ARG B 1 114 ? -4.816 -9.711 -7.207 1 91.12 114 ARG B N 1
ATOM 1932 C CA . ARG B 1 114 ? -4.777 -8.492 -8 1 91.12 114 ARG B CA 1
ATOM 1933 C C . ARG B 1 114 ? -3.516 -7.684 -7.699 1 91.12 114 ARG B C 1
ATOM 1935 O O . ARG B 1 114 ? -2.922 -7.828 -6.629 1 91.12 114 ARG B O 1
ATOM 1942 N N . VAL B 1 115 ? -3.205 -6.902 -8.68 1 93.25 115 VAL B N 1
ATOM 1943 C CA . VAL B 1 115 ? -1.994 -6.102 -8.539 1 93.25 115 VAL B CA 1
ATOM 1944 C C . VAL B 1 115 ? -2.295 -4.645 -8.883 1 93.25 115 VAL B C 1
ATOM 1946 O O . VAL B 1 115 ? -2.914 -4.359 -9.906 1 93.25 115 VAL B O 1
ATOM 1949 N N . ASP B 1 116 ? -1.887 -3.75 -7.984 1 92.56 116 ASP B N 1
ATOM 1950 C CA . ASP B 1 116 ? -1.886 -2.311 -8.234 1 92.56 116 ASP B CA 1
ATOM 1951 C C . ASP B 1 116 ? -0.465 -1.753 -8.211 1 92.56 116 ASP B C 1
ATOM 1953 O O . ASP B 1 116 ? 0.432 -2.34 -7.605 1 92.56 116 ASP B O 1
ATOM 1957 N N . ALA B 1 117 ? -0.341 -0.738 -8.945 1 95.25 117 ALA B N 1
ATOM 1958 C CA . ALA B 1 117 ? 0.972 -0.101 -9.008 1 95.25 117 ALA B CA 1
ATOM 1959 C C . ALA B 1 117 ? 0.865 1.402 -8.773 1 95.25 117 ALA B C 1
ATOM 1961 O O . ALA B 1 117 ? -0.035 2.059 -9.297 1 95.25 117 ALA B O 1
ATOM 1962 N N . PHE B 1 118 ? 1.783 1.892 -7.996 1 94.62 118 PHE B N 1
ATOM 1963 C CA . PHE B 1 118 ? 1.828 3.311 -7.664 1 94.62 118 PHE B CA 1
ATOM 1964 C C . PHE B 1 118 ? 3.164 3.92 -8.07 1 94.62 118 PHE B C 1
ATOM 1966 O O . PHE B 1 118 ? 4.203 3.59 -7.496 1 94.62 118 PHE B O 1
ATOM 1973 N N . GLU B 1 119 ? 3.072 4.797 -9 1 96.31 119 GLU B N 1
ATOM 1974 C CA . GLU B 1 119 ? 4.297 5.449 -9.445 1 96.31 119 GLU B CA 1
ATOM 1975 C C . GLU B 1 119 ? 4.891 6.328 -8.352 1 96.31 119 GLU B C 1
ATOM 1977 O O . GLU B 1 119 ? 4.156 7.02 -7.637 1 96.31 119 GLU B O 1
ATOM 1982 N N . GLN B 1 120 ? 6.199 6.242 -8.266 1 96.44 120 GLN B N 1
ATOM 1983 C CA . GLN B 1 120 ? 6.922 6.98 -7.23 1 96.44 120 GLN B CA 1
ATOM 1984 C C . GLN B 1 120 ? 7.789 8.078 -7.848 1 96.44 120 GLN B C 1
ATOM 1986 O O . GLN B 1 120 ? 8.234 7.953 -8.984 1 96.44 120 GLN B O 1
ATOM 1991 N N . VAL B 1 121 ? 7.949 9.07 -7.125 1 92.88 121 VAL B N 1
ATOM 1992 C CA . VAL B 1 121 ? 8.953 10.086 -7.445 1 92.88 121 VAL B CA 1
ATOM 1993 C C . VAL B 1 121 ? 10.039 10.086 -6.375 1 92.88 121 VAL B C 1
ATOM 1995 O O . VAL B 1 121 ? 9.75 9.938 -5.188 1 92.88 121 VAL B O 1
ATOM 1998 N N . LEU B 1 122 ? 11.289 10.109 -6.945 1 82.25 122 LEU B N 1
ATOM 1999 C CA . LEU B 1 122 ? 12.438 10.094 -6.039 1 82.25 122 LEU B CA 1
ATOM 2000 C C . LEU B 1 122 ? 12.562 11.43 -5.312 1 82.25 122 LEU B C 1
ATOM 2002 O O . LEU B 1 122 ? 12.203 12.477 -5.855 1 82.25 122 LEU B O 1
ATOM 2006 N N . PHE B 1 123 ? 12.922 11.25 -4.031 1 75.44 123 PHE B N 1
ATOM 2007 C CA . PHE B 1 123 ? 13.211 12.469 -3.281 1 75.44 123 PHE B CA 1
ATOM 2008 C C . PHE B 1 123 ? 14.711 12.672 -3.133 1 75.44 123 PHE B C 1
ATOM 2010 O O . PHE B 1 123 ? 15.477 11.703 -3.059 1 75.44 123 PHE B O 1
#

pLDDT: mean 88.58, std 10.5, range [46.09, 97.62]